Protein AF-A0A836WLJ9-F1 (afdb_monomer)

Mean predicted aligned error: 7.46 Å

Secondary structure (DSSP, 8-state):
--HHHHHHHHHHHHHHHHHS-----HHHHHHHHHHTT-HHHHHHHHHHHHHTTTTHHHHHHHHHHHHHHTT-HHHHHHHHHHHHHTT---HHHHHHHHHHHHHTT-HHHHHHHHHHHHHH-HHHHTPBPBHHHHHHHHHHHH--S--S-HHHHHHHTTSSPPPTTS---TTPBPBHHHHHHHHTTTSPP----TT--STTHHHHHHHHHTT-HHHHSSTTSBPBHHHHHHHHHHHTTT--

Radius of gyration: 27.87 Å; Cα contacts (8 Å, |Δi|>4): 277; chains: 1; bounding box: 57×63×90 Å

Structure (mmCIF, N/CA/C/O backbone):
data_AF-A0A836WLJ9-F1
#
_entry.id   AF-A0A836WLJ9-F1
#
loop_
_atom_site.group_PDB
_atom_site.id
_atom_site.type_symbol
_atom_site.label_atom_id
_atom_site.label_alt_id
_atom_site.label_comp_id
_atom_site.label_asym_id
_atom_site.label_entity_id
_atom_site.label_seq_id
_atom_site.pdbx_PDB_ins_code
_atom_site.Cartn_x
_atom_site.Cartn_y
_atom_site.Cartn_z
_atom_site.occupancy
_atom_site.B_iso_or_equiv
_atom_site.auth_seq_id
_atom_site.auth_comp_id
_atom_site.auth_asym_id
_atom_site.auth_atom_id
_atom_site.pdbx_PDB_model_num
ATOM 1 N N . MET A 1 1 ? -30.701 43.998 60.148 1.00 49.62 1 MET A N 1
ATOM 2 C CA . MET A 1 1 ? -29.431 43.383 59.694 1.00 49.62 1 MET A CA 1
ATOM 3 C C . MET A 1 1 ? -29.694 42.359 58.576 1.00 49.62 1 MET A C 1
ATOM 5 O O . MET A 1 1 ? -29.858 41.184 58.874 1.00 49.62 1 MET A O 1
ATOM 9 N N . PRO A 1 2 ? -29.790 42.773 57.296 1.00 53.75 2 PRO A N 1
ATOM 10 C CA . PRO A 1 2 ? -30.072 41.867 56.166 1.00 53.75 2 PRO A CA 1
ATOM 11 C C . PRO A 1 2 ? -28.817 41.300 55.465 1.00 53.75 2 PRO A C 1
ATOM 13 O O . PRO A 1 2 ? -28.931 40.386 54.654 1.00 53.75 2 PRO A O 1
ATOM 16 N N . GLY A 1 3 ? -27.617 41.813 55.766 1.00 51.94 3 GLY A N 1
ATOM 17 C CA . GLY A 1 3 ? -26.392 41.512 55.005 1.00 51.94 3 GLY A CA 1
ATOM 18 C C . GLY A 1 3 ? -25.810 40.103 55.188 1.00 51.94 3 GLY A C 1
ATOM 19 O O . GLY A 1 3 ? -25.100 39.619 54.313 1.00 51.94 3 GLY A O 1
ATOM 20 N N . CYS A 1 4 ? -26.137 39.406 56.281 1.00 55.84 4 CYS A N 1
ATOM 21 C CA . CYS A 1 4 ? -25.503 38.123 56.611 1.00 55.84 4 CYS A CA 1
ATOM 22 C C . CYS A 1 4 ? -26.109 36.924 55.845 1.00 55.84 4 CYS A C 1
ATOM 24 O O . CYS A 1 4 ? -25.437 35.925 55.609 1.00 55.84 4 CYS A O 1
ATOM 26 N N . ARG A 1 5 ? -27.363 37.031 55.376 1.00 53.69 5 ARG A N 1
ATOM 27 C CA . ARG A 1 5 ? -28.032 35.953 54.620 1.00 53.69 5 ARG A CA 1
ATOM 28 C C . ARG A 1 5 ? -27.599 35.880 53.150 1.00 53.69 5 ARG A C 1
ATOM 30 O O . ARG A 1 5 ? -27.585 34.794 52.580 1.00 53.69 5 ARG A O 1
ATOM 37 N N . TYR A 1 6 ? -27.189 37.004 52.558 1.00 57.19 6 TYR A N 1
ATOM 38 C CA . TYR A 1 6 ? -26.748 37.051 51.158 1.00 57.19 6 TYR A CA 1
ATOM 39 C C . TYR A 1 6 ? -25.338 36.480 50.950 1.00 57.19 6 TYR A C 1
ATOM 41 O O . TYR A 1 6 ? -25.093 35.833 49.935 1.00 57.19 6 TYR A O 1
ATOM 49 N N . GLN A 1 7 ? -24.427 36.640 51.917 1.00 58.38 7 GLN A N 1
ATOM 50 C CA . GLN A 1 7 ? -23.069 36.089 51.807 1.00 58.38 7 GLN A CA 1
ATOM 51 C C . GLN A 1 7 ? -23.039 34.556 51.906 1.00 58.38 7 GLN A C 1
ATOM 53 O O . GLN A 1 7 ? -22.310 33.912 51.155 1.00 58.38 7 GLN A O 1
ATOM 58 N N . ALA A 1 8 ? -23.882 33.955 52.754 1.00 60.34 8 ALA A N 1
ATOM 59 C CA . ALA A 1 8 ? -23.982 32.498 52.859 1.00 60.34 8 ALA A CA 1
ATOM 60 C C . ALA A 1 8 ? -24.536 31.854 51.573 1.00 60.34 8 ALA A C 1
ATOM 62 O O . ALA A 1 8 ? -24.017 30.836 51.116 1.00 60.34 8 ALA A O 1
ATOM 63 N N . ALA A 1 9 ? -25.539 32.474 50.939 1.00 61.56 9 ALA A N 1
ATOM 64 C CA . ALA A 1 9 ? -26.103 31.986 49.680 1.00 61.56 9 ALA A CA 1
ATOM 65 C C . ALA A 1 9 ? -25.094 32.046 48.517 1.00 61.56 9 ALA A C 1
ATOM 67 O O . ALA A 1 9 ? -25.042 31.124 47.705 1.00 61.56 9 ALA A O 1
ATOM 68 N N . LEU A 1 10 ? -24.252 33.086 48.462 1.00 61.59 10 LEU A N 1
ATOM 69 C CA . LEU A 1 10 ? -23.241 33.258 47.411 1.00 61.59 10 LEU A CA 1
ATOM 70 C C . LEU A 1 10 ? -22.090 32.241 47.522 1.00 61.59 10 LEU A C 1
ATOM 72 O O . LEU A 1 10 ? -21.585 31.772 46.504 1.00 61.59 10 LEU A O 1
ATOM 76 N N . ILE A 1 11 ? -21.710 31.863 48.748 1.00 66.94 11 ILE A N 1
ATOM 77 C CA . ILE A 1 11 ? -20.695 30.829 49.015 1.00 66.94 11 ILE A CA 1
ATOM 78 C C . ILE A 1 11 ? -21.236 29.429 48.684 1.00 66.94 11 ILE A C 1
ATOM 80 O O . ILE A 1 11 ? -20.521 28.603 48.124 1.00 66.94 11 ILE A O 1
ATOM 84 N N . ILE A 1 12 ? -22.514 29.157 48.964 1.00 64.25 12 ILE A N 1
ATOM 85 C CA . ILE A 1 12 ? -23.143 27.881 48.590 1.00 64.25 12 ILE A CA 1
ATOM 86 C C . ILE A 1 12 ? -23.255 27.771 47.060 1.00 64.25 12 ILE A C 1
ATOM 88 O O . ILE A 1 12 ? -22.890 26.741 46.498 1.00 64.25 12 ILE A O 1
ATOM 92 N N . LEU A 1 13 ? -23.665 28.836 46.361 1.00 58.34 13 LEU A N 1
ATOM 93 C CA . LEU A 1 13 ? -23.735 28.839 44.893 1.00 58.34 13 LEU A CA 1
ATOM 94 C C . LEU A 1 13 ? -22.356 28.695 44.226 1.00 58.34 13 LEU A C 1
ATOM 96 O O . LEU A 1 13 ? -22.246 28.000 43.216 1.00 58.34 13 LEU A O 1
ATOM 100 N N . SER A 1 14 ? -21.297 29.287 44.792 1.00 59.03 14 SER A N 1
ATOM 101 C CA . SER A 1 14 ? -19.932 29.138 44.264 1.00 59.03 14 SER A CA 1
ATOM 102 C C . SER A 1 14 ? -19.342 27.746 44.527 1.00 59.03 14 SER A C 1
ATOM 104 O O . SER A 1 14 ? -18.662 27.196 43.658 1.00 59.03 14 SER A O 1
ATOM 106 N N . LEU A 1 15 ? -19.670 27.113 45.659 1.00 55.47 15 LEU A N 1
ATOM 107 C CA . LEU A 1 15 ? -19.291 25.725 45.942 1.00 55.47 15 LEU A CA 1
ATOM 108 C C . LEU A 1 15 ? -20.037 24.723 45.044 1.00 55.47 15 LEU A C 1
ATOM 110 O O . LEU A 1 15 ? -19.417 23.775 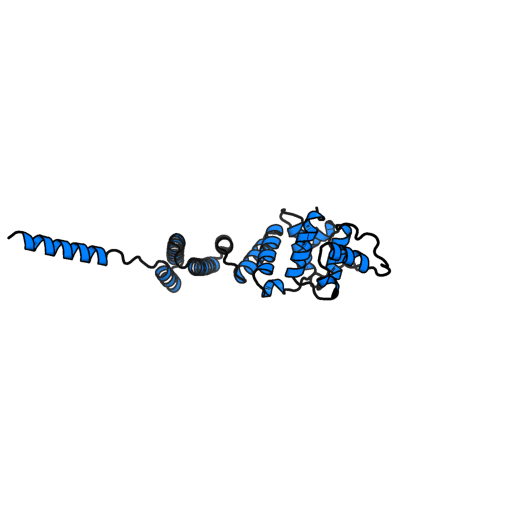44.557 1.00 55.47 15 LEU A O 1
ATOM 114 N N . PHE A 1 16 ? -21.320 24.953 44.736 1.00 54.84 16 PHE A N 1
ATOM 115 C CA . PHE A 1 16 ? -22.062 24.138 43.763 1.00 54.84 16 PHE A CA 1
ATOM 116 C C . PHE A 1 16 ? -21.560 24.337 42.324 1.00 54.84 16 PHE A C 1
ATOM 118 O O . PHE A 1 16 ? -21.454 23.356 41.588 1.00 54.84 16 PHE A O 1
ATOM 125 N N . ALA A 1 17 ? -21.158 25.552 41.934 1.00 53.47 17 ALA A N 1
ATOM 126 C CA . ALA A 1 17 ? -20.550 25.809 40.624 1.00 53.47 17 ALA A CA 1
ATOM 127 C C . ALA A 1 17 ? -19.202 25.079 40.439 1.00 53.47 17 ALA A C 1
ATOM 129 O O . ALA A 1 17 ? -18.914 24.587 39.347 1.00 53.47 17 ALA A O 1
ATOM 130 N N . CYS A 1 18 ? -18.409 24.924 41.506 1.00 52.19 18 CYS A N 1
ATOM 131 C CA . CYS A 1 18 ? -17.152 24.167 41.472 1.00 52.19 18 CYS A CA 1
ATOM 132 C C . CYS A 1 18 ? -17.344 22.638 41.530 1.00 52.19 18 CYS A C 1
ATOM 134 O O . CYS A 1 18 ? -16.525 21.900 40.980 1.00 52.19 18 CYS A O 1
ATOM 136 N N . PHE A 1 19 ? -18.421 22.134 42.145 1.00 51.03 19 PHE A N 1
ATOM 137 C CA . PHE A 1 19 ? -18.682 20.690 42.252 1.00 51.03 19 PHE A CA 1
ATOM 138 C C . PHE A 1 19 ? -19.374 20.070 41.026 1.00 51.03 19 PHE A C 1
ATOM 140 O O . PHE A 1 19 ? -19.402 18.843 40.906 1.00 51.03 19 PHE A O 1
ATOM 147 N N . HIS A 1 20 ? -19.926 20.867 40.104 1.00 48.75 20 HIS A N 1
ATOM 148 C CA . HIS A 1 20 ? -20.848 20.353 39.080 1.00 48.75 20 HIS A CA 1
ATOM 149 C C . HIS A 1 20 ? -20.320 20.098 37.675 1.00 48.75 20 HIS A C 1
ATOM 151 O O . HIS A 1 20 ? -21.097 19.670 36.825 1.00 48.75 20 HIS A O 1
ATOM 157 N N . ILE A 1 21 ? -19.021 20.222 37.398 1.00 56.00 21 ILE A N 1
ATOM 158 C CA . ILE A 1 21 ? -18.521 19.791 36.083 1.00 56.00 21 ILE A CA 1
ATOM 159 C C . ILE A 1 21 ? -17.177 19.075 36.190 1.00 56.00 21 ILE A C 1
ATOM 161 O O . ILE A 1 21 ? -16.204 19.409 35.516 1.00 56.00 21 ILE A O 1
ATOM 165 N N . ARG A 1 22 ? -17.124 17.998 36.981 1.00 57.59 22 ARG A N 1
ATOM 166 C CA . ARG A 1 22 ? -16.107 16.963 36.750 1.00 57.59 22 ARG A CA 1
ATOM 167 C C . ARG A 1 22 ? -16.484 16.250 35.447 1.00 57.59 22 ARG A C 1
ATOM 169 O O . ARG A 1 22 ? -17.198 15.249 35.464 1.00 57.59 22 ARG A O 1
ATOM 176 N N . LYS A 1 23 ? -16.092 16.823 34.299 1.00 69.88 23 LYS A N 1
ATOM 177 C CA . LYS A 1 23 ? -16.313 16.209 32.980 1.00 69.88 23 LYS A CA 1
ATOM 178 C C . LYS A 1 23 ? -15.805 14.770 33.050 1.00 69.88 23 LYS A C 1
ATOM 180 O O . LYS A 1 23 ? -14.630 14.543 33.334 1.00 69.88 23 LYS A O 1
ATOM 185 N N . LYS A 1 24 ? -16.700 13.802 32.831 1.00 80.88 24 LYS A N 1
ATOM 186 C CA . LYS A 1 24 ? -16.310 12.395 32.730 1.00 80.88 24 LYS A CA 1
ATOM 187 C C . LYS A 1 24 ? -15.299 12.261 31.592 1.00 80.88 24 LYS A C 1
ATOM 189 O O . LYS A 1 24 ? -15.570 12.684 30.468 1.00 80.88 24 LYS A O 1
ATOM 194 N N . ASP A 1 25 ? -14.143 11.695 31.915 1.00 92.06 25 ASP A N 1
ATOM 195 C CA . ASP A 1 25 ? -13.106 11.338 30.954 1.00 92.06 25 ASP A CA 1
ATOM 196 C C . ASP A 1 25 ? -13.559 10.068 30.216 1.00 92.06 25 ASP A C 1
ATOM 198 O O . ASP A 1 25 ? -13.376 8.951 30.711 1.00 92.06 25 ASP A O 1
ATOM 202 N N . ASN A 1 26 ? -14.220 10.242 29.064 1.00 95.19 26 ASN A N 1
ATOM 203 C CA . ASN A 1 26 ? -14.775 9.113 28.306 1.00 95.19 26 ASN A CA 1
ATOM 204 C C . ASN A 1 26 ? -13.669 8.180 27.798 1.00 95.19 26 ASN A C 1
ATOM 206 O O . ASN A 1 26 ? -13.897 6.987 27.644 1.00 95.19 26 ASN A O 1
ATOM 210 N N . TYR A 1 27 ? -12.445 8.677 27.583 1.00 96.12 27 TYR A N 1
ATOM 211 C CA . TYR A 1 27 ? -11.338 7.802 27.204 1.00 96.12 27 TYR A CA 1
ATOM 212 C C . TYR A 1 27 ? -11.026 6.804 28.326 1.00 96.12 27 TYR A C 1
ATOM 214 O O . TYR A 1 27 ? -10.948 5.598 28.075 1.00 96.12 27 TYR A O 1
ATOM 222 N N . LYS A 1 28 ? -10.921 7.273 29.577 1.00 96.06 28 LYS A N 1
ATOM 223 C CA . LYS A 1 28 ? -10.727 6.385 30.738 1.00 96.06 28 LYS A CA 1
ATOM 224 C C . LYS A 1 28 ? -11.898 5.427 30.942 1.00 96.06 28 LYS A C 1
ATOM 226 O O . LYS A 1 28 ? -11.663 4.251 31.201 1.00 96.06 28 LYS A O 1
ATOM 231 N N . GLN A 1 29 ? -13.138 5.896 30.797 1.00 96.75 29 GLN A N 1
ATOM 232 C CA . GLN A 1 29 ? -14.316 5.022 30.899 1.00 96.75 29 GLN A CA 1
ATOM 233 C C . GLN A 1 29 ? -14.329 3.954 29.799 1.00 96.75 29 GLN A C 1
ATOM 235 O O . GLN A 1 29 ? -14.570 2.781 30.079 1.00 96.75 29 GLN A O 1
ATOM 240 N N . GLY A 1 30 ? -13.969 4.322 28.567 1.00 97.38 30 GLY A N 1
ATOM 241 C CA . GLY A 1 30 ? -13.822 3.384 27.458 1.00 97.38 30 GLY A CA 1
ATOM 242 C C . GLY A 1 30 ? -12.777 2.303 27.736 1.00 97.38 30 GLY A C 1
ATOM 243 O O . GLY A 1 30 ? -13.029 1.129 27.468 1.00 97.38 30 GLY A O 1
ATOM 244 N N . LEU A 1 31 ? -11.635 2.662 28.336 1.00 97.94 31 LEU A N 1
ATOM 245 C CA . LEU A 1 31 ? -10.622 1.689 28.762 1.00 97.94 31 LEU A CA 1
ATOM 246 C C . LEU A 1 31 ? -11.143 0.737 29.845 1.00 97.94 31 LEU A C 1
ATOM 248 O O . LEU A 1 31 ? -10.912 -0.466 29.739 1.00 97.94 31 LEU A O 1
ATOM 252 N N . LEU A 1 32 ? -11.866 1.247 30.847 1.00 97.94 32 LEU A N 1
ATOM 253 C CA . LEU A 1 32 ? -12.466 0.418 31.899 1.00 97.94 32 LEU A CA 1
ATOM 254 C C . LEU A 1 32 ? -13.474 -0.579 31.313 1.00 97.94 32 LEU A C 1
ATOM 256 O O . LEU A 1 32 ? -13.396 -1.774 31.593 1.00 97.94 32 LEU A O 1
ATOM 260 N N . HIS A 1 33 ? -14.374 -0.122 30.439 1.00 98.31 33 HIS A N 1
ATOM 261 C CA . HIS A 1 33 ? -15.320 -1.011 29.762 1.00 98.31 33 HIS A CA 1
ATOM 262 C C . HIS A 1 33 ? -14.619 -2.034 28.866 1.00 98.31 33 HIS A C 1
ATOM 264 O O . HIS A 1 33 ? -15.053 -3.184 28.803 1.00 98.31 33 HIS A O 1
ATOM 270 N N . LEU A 1 34 ? -13.527 -1.650 28.198 1.00 97.75 34 LEU A N 1
ATOM 271 C CA . LEU A 1 34 ? -12.738 -2.566 27.377 1.00 97.75 34 LEU A CA 1
ATOM 272 C C . LEU A 1 34 ? -12.092 -3.668 28.229 1.00 97.75 34 LEU A C 1
ATOM 274 O O . LEU A 1 34 ? -12.172 -4.835 27.857 1.00 97.75 34 LEU A O 1
ATOM 278 N N . GLN A 1 35 ? -11.510 -3.318 29.380 1.00 97.50 35 GLN A N 1
ATOM 279 C CA . GLN A 1 35 ? -10.928 -4.278 30.330 1.00 97.50 35 GLN A CA 1
ATOM 280 C C . GLN A 1 35 ? -11.974 -5.244 30.900 1.00 97.50 35 GLN A C 1
ATOM 282 O O . GLN A 1 35 ? -11.677 -6.411 31.124 1.00 97.50 35 GLN A O 1
ATOM 287 N N . GLN A 1 36 ? -13.210 -4.778 31.080 1.00 97.94 36 GLN A N 1
ATOM 288 C CA . GLN A 1 36 ? -14.343 -5.590 31.536 1.00 97.94 36 GLN A CA 1
ATOM 289 C C . GLN A 1 36 ? -14.991 -6.430 30.418 1.00 97.94 36 GLN A C 1
ATOM 291 O O . GLN A 1 36 ? -16.016 -7.066 30.651 1.00 97.94 36 GLN A O 1
ATOM 296 N N . GLY A 1 37 ? -14.469 -6.392 29.186 1.00 97.25 37 GLY A N 1
ATOM 297 C CA . GLY A 1 37 ? -15.057 -7.089 28.035 1.00 97.25 37 GLY A CA 1
ATOM 298 C C . GLY A 1 37 ? -16.375 -6.484 27.531 1.00 97.25 37 GLY A C 1
ATOM 299 O O . GLY A 1 37 ? -17.019 -7.038 26.642 1.00 97.25 37 GLY A O 1
ATOM 300 N N . GLN A 1 38 ? -16.783 -5.319 28.040 1.00 98.19 38 GLN A N 1
ATOM 301 C CA . GLN A 1 38 ? -18.018 -4.626 27.662 1.00 98.19 38 GLN A CA 1
ATOM 302 C C . GLN A 1 38 ? -17.819 -3.831 26.363 1.00 98.19 38 GLN A C 1
ATOM 304 O O . GLN A 1 38 ? -17.887 -2.600 26.336 1.00 98.19 38 GLN A O 1
ATOM 309 N N . LEU A 1 39 ? -17.572 -4.543 25.260 1.00 98.19 39 LEU A N 1
ATOM 310 C CA . LEU A 1 39 ? -17.104 -3.955 24.001 1.00 98.19 39 LEU A CA 1
ATOM 311 C C . LEU A 1 39 ? -18.030 -2.863 23.443 1.00 98.19 39 LEU A C 1
ATOM 313 O O . LEU A 1 39 ? -17.540 -1.896 22.870 1.00 98.19 39 LEU A O 1
ATOM 317 N N . ALA A 1 40 ? -19.354 -3.019 23.552 1.00 97.94 40 ALA A N 1
ATOM 318 C CA . ALA A 1 40 ? -20.319 -2.047 23.022 1.00 97.94 40 ALA A CA 1
ATOM 319 C C . ALA A 1 40 ? -20.291 -0.720 23.797 1.00 97.94 40 ALA A C 1
ATOM 321 O O . ALA A 1 40 ? -20.309 0.353 23.197 1.00 97.94 40 ALA A O 1
ATOM 322 N N . LYS A 1 41 ? -20.173 -0.793 25.128 1.00 98.06 41 LYS A N 1
ATOM 323 C CA . LYS A 1 41 ? -20.028 0.396 25.977 1.00 98.06 41 LYS A CA 1
ATOM 324 C C . LYS A 1 41 ? -18.687 1.080 25.725 1.00 98.06 41 LYS A C 1
ATOM 326 O O . LYS A 1 41 ? -18.653 2.289 25.537 1.00 98.06 41 LYS A O 1
ATOM 331 N N . ALA A 1 42 ? -17.608 0.300 25.627 1.00 98.38 42 ALA A N 1
ATOM 332 C CA . ALA A 1 42 ? -16.281 0.820 25.309 1.00 98.38 42 ALA A CA 1
ATOM 333 C C . ALA A 1 42 ? -16.252 1.568 23.964 1.00 98.38 42 ALA A C 1
ATOM 335 O O . ALA A 1 42 ? -15.717 2.670 23.887 1.00 98.38 42 ALA A O 1
ATOM 336 N N . GLU A 1 43 ? -16.863 1.001 22.916 1.00 98.44 43 GLU A N 1
ATOM 337 C CA . GLU A 1 43 ? -17.000 1.655 21.607 1.00 98.44 43 GLU A CA 1
ATOM 338 C C . GLU A 1 43 ? -17.698 3.011 21.725 1.00 98.44 43 GLU A C 1
ATOM 340 O O . GLU A 1 43 ? -17.174 4.003 21.219 1.00 98.44 43 GLU A O 1
ATOM 345 N N . ASN A 1 44 ? -18.837 3.069 22.422 1.00 98.25 44 ASN A N 1
ATOM 346 C CA . ASN A 1 44 ? -19.583 4.311 22.603 1.00 98.25 44 ASN A CA 1
ATOM 347 C C . ASN A 1 44 ? -18.748 5.382 23.323 1.00 98.25 44 ASN A C 1
ATOM 349 O O . ASN A 1 44 ? -18.643 6.508 22.843 1.00 98.25 44 ASN A O 1
ATOM 353 N N . GLU A 1 45 ? -18.083 5.022 24.423 1.00 98.25 45 GLU A N 1
ATOM 354 C CA . GLU A 1 45 ? -17.223 5.947 25.171 1.00 98.25 45 GLU A CA 1
ATOM 355 C C . GLU A 1 45 ? -16.052 6.476 24.323 1.00 98.25 45 GLU A C 1
ATOM 357 O O . GLU A 1 45 ? -15.767 7.676 24.331 1.00 98.25 45 GLU A O 1
ATOM 362 N N . PHE A 1 46 ? -15.406 5.621 23.520 1.00 98.31 46 PHE A N 1
ATOM 363 C CA . PHE A 1 46 ? -14.344 6.065 22.612 1.00 98.31 46 PHE A CA 1
ATOM 364 C C . PHE A 1 46 ? -14.861 6.972 21.492 1.00 98.31 46 PHE A C 1
ATOM 366 O O . PHE A 1 46 ? -14.173 7.923 21.123 1.00 98.31 46 PHE A O 1
ATOM 373 N N . LEU A 1 47 ? -16.057 6.723 20.953 1.00 97.56 47 LEU A N 1
ATOM 374 C CA . LEU A 1 47 ? -16.668 7.601 19.951 1.00 97.56 47 LEU A CA 1
ATOM 375 C C . LEU A 1 47 ? -17.001 8.980 20.538 1.00 97.56 47 LEU A C 1
ATOM 377 O O . LEU A 1 47 ? -16.723 9.991 19.893 1.00 97.56 47 LEU A O 1
ATOM 381 N N . ILE A 1 48 ? -17.515 9.037 21.771 1.00 96.88 48 ILE A N 1
ATOM 382 C CA . ILE A 1 48 ? -17.763 10.302 22.481 1.00 96.88 48 ILE A CA 1
ATOM 383 C C . ILE A 1 48 ? -16.440 11.036 22.747 1.00 96.88 48 ILE A C 1
ATOM 385 O O . ILE A 1 48 ? -16.369 12.247 22.543 1.00 96.88 48 ILE A O 1
ATOM 389 N N . ALA A 1 49 ? -15.386 10.328 23.169 1.00 96.50 49 ALA A N 1
ATOM 390 C CA . ALA A 1 49 ? -14.056 10.915 23.355 1.00 96.50 49 ALA A CA 1
ATOM 391 C C . ALA A 1 49 ? -13.521 11.536 22.052 1.00 96.50 49 ALA A C 1
ATOM 393 O O . ALA A 1 49 ? -13.102 12.691 22.046 1.00 96.50 49 ALA A O 1
ATOM 394 N N . ILE A 1 50 ? -13.624 10.814 20.928 1.00 96.00 50 ILE A N 1
ATOM 395 C CA . ILE A 1 50 ? -13.222 11.320 19.605 1.00 96.00 50 ILE A CA 1
ATOM 396 C C . ILE A 1 50 ? -14.022 12.568 19.225 1.00 96.00 50 ILE A C 1
ATOM 398 O O . ILE A 1 50 ? -13.432 13.543 18.770 1.00 96.00 50 ILE A O 1
ATOM 402 N N . ALA A 1 51 ? -15.342 12.567 19.434 1.00 95.38 51 ALA A N 1
ATOM 403 C CA . ALA A 1 51 ? -16.199 13.712 19.119 1.00 95.38 51 ALA A CA 1
ATOM 404 C C . ALA A 1 51 ? -15.836 14.975 19.920 1.00 95.38 51 ALA A C 1
ATOM 406 O O . ALA A 1 51 ? -16.103 16.087 19.472 1.00 95.38 51 ALA A O 1
ATOM 407 N N . ARG A 1 52 ? -15.206 14.812 21.089 1.00 94.38 52 ARG A N 1
ATOM 408 C CA . ARG A 1 52 ? -14.700 15.910 21.925 1.00 94.38 52 ARG A CA 1
ATOM 409 C C . ARG A 1 52 ? -13.260 16.319 21.601 1.00 94.38 52 ARG A C 1
ATOM 411 O O . ARG A 1 52 ? -12.778 17.286 22.176 1.00 94.38 52 ARG A O 1
ATOM 418 N N . GLY A 1 53 ? -12.586 15.611 20.693 1.00 91.12 53 GLY A N 1
ATOM 419 C CA . GLY A 1 53 ? -11.169 15.818 20.382 1.00 91.12 53 GLY A CA 1
ATOM 420 C C . GLY A 1 53 ? -10.208 15.182 21.394 1.00 91.12 53 GLY A C 1
ATOM 421 O O . GLY A 1 53 ? -8.998 15.382 21.300 1.00 91.12 53 GLY A O 1
ATOM 422 N N . ASP A 1 54 ? -10.711 14.382 22.335 1.00 89.31 54 ASP A N 1
ATOM 423 C CA . ASP A 1 54 ? -9.911 13.805 23.412 1.00 89.31 54 ASP A CA 1
ATOM 424 C C . ASP A 1 54 ? -9.202 12.527 22.945 1.00 89.31 54 ASP A C 1
ATOM 426 O O . ASP A 1 54 ? -9.837 11.527 22.597 1.00 89.31 54 ASP A O 1
ATOM 430 N N . SER A 1 55 ? -7.864 12.529 22.991 1.00 91.06 55 SER A N 1
ATOM 431 C CA . SER A 1 55 ? -7.029 11.342 22.731 1.00 91.06 55 SER A CA 1
ATOM 432 C C . SER A 1 55 ? -7.388 10.594 21.432 1.00 91.06 55 SER A C 1
ATOM 434 O O . SER A 1 55 ? -7.354 9.362 21.404 1.00 91.06 55 SER A O 1
ATOM 436 N N . VAL A 1 56 ? -7.726 11.324 20.357 1.00 92.94 56 VAL A N 1
ATOM 437 C CA . VAL A 1 56 ? -8.310 10.784 19.108 1.00 92.94 56 VAL A CA 1
ATOM 438 C C . V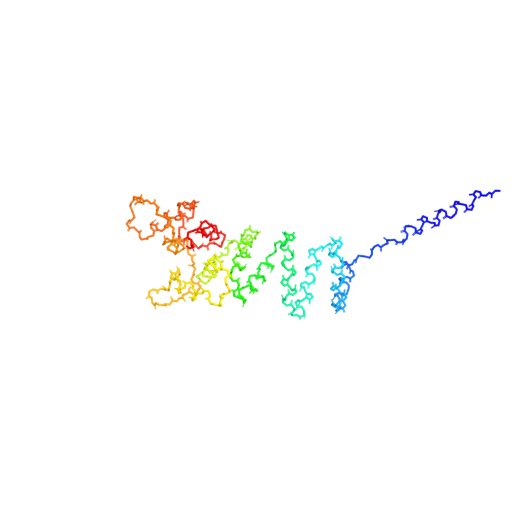AL A 1 56 ? -7.563 9.557 18.585 1.00 92.94 56 VAL A C 1
ATOM 440 O O . VAL A 1 56 ? -8.182 8.518 18.353 1.00 92.94 56 VAL A O 1
ATOM 443 N N . GLU A 1 57 ? -6.237 9.634 18.460 1.00 94.81 57 GLU A N 1
ATOM 444 C CA . GLU A 1 57 ? -5.410 8.520 17.980 1.00 94.81 57 GLU A CA 1
ATOM 445 C C . GLU A 1 57 ? -5.565 7.264 18.850 1.00 94.81 57 GLU A C 1
ATOM 447 O O . GLU A 1 57 ? -5.826 6.170 18.344 1.00 94.81 57 GLU A O 1
ATOM 452 N N . ARG A 1 58 ? -5.471 7.422 20.176 1.00 96.50 58 ARG A N 1
ATOM 453 C CA . ARG A 1 58 ? -5.580 6.311 21.134 1.00 96.50 58 ARG A CA 1
ATOM 454 C C . ARG A 1 58 ? -6.986 5.717 21.133 1.00 96.50 58 ARG A C 1
ATOM 456 O O . ARG A 1 58 ? -7.132 4.495 21.148 1.00 96.50 58 ARG A O 1
ATOM 463 N N . CYS A 1 59 ? -8.016 6.560 21.073 1.00 97.50 59 CYS A N 1
ATOM 464 C CA . CYS A 1 59 ? -9.409 6.133 20.956 1.00 97.50 59 CYS A CA 1
ATOM 465 C C . CYS A 1 59 ? -9.624 5.302 19.686 1.00 97.50 59 CYS A C 1
ATOM 467 O O . CYS A 1 59 ? -10.146 4.190 19.765 1.00 97.50 59 CYS A O 1
ATOM 469 N N . ARG A 1 60 ? -9.154 5.778 18.524 1.00 97.56 60 ARG A N 1
ATOM 470 C CA . ARG A 1 60 ? -9.235 5.031 17.257 1.00 97.56 60 ARG A CA 1
ATOM 471 C C . ARG A 1 60 ? -8.459 3.717 17.316 1.00 97.56 60 ARG A C 1
ATOM 473 O O . ARG A 1 60 ? -8.974 2.698 16.860 1.00 97.56 60 ARG A O 1
ATOM 480 N N . GLY A 1 61 ? -7.275 3.707 17.928 1.00 97.38 61 GLY A N 1
ATOM 481 C CA . GLY A 1 61 ? -6.498 2.488 18.161 1.00 97.38 61 GLY A CA 1
ATOM 482 C C . GLY A 1 61 ? -7.267 1.442 18.975 1.00 97.38 61 GLY A C 1
ATOM 483 O O . GLY A 1 61 ? -7.268 0.261 18.627 1.00 97.38 61 GLY A O 1
ATOM 484 N N . ASN A 1 62 ? -7.989 1.858 20.019 1.00 98.25 62 ASN A N 1
ATOM 485 C CA . ASN A 1 62 ? -8.838 0.948 20.793 1.00 98.25 62 ASN A CA 1
ATOM 486 C C . ASN A 1 62 ? -10.102 0.519 20.035 1.00 98.25 62 ASN A C 1
ATOM 488 O O . ASN A 1 62 ? -10.477 -0.649 20.112 1.00 98.25 62 ASN A O 1
ATOM 492 N N . LEU A 1 63 ? -10.717 1.401 19.242 1.00 98.38 63 LEU A N 1
ATOM 493 C CA . LEU A 1 63 ? -11.818 1.023 18.349 1.00 98.38 63 LEU A CA 1
ATOM 494 C C . LEU A 1 63 ? -11.383 -0.041 17.336 1.00 98.38 63 LEU A C 1
ATOM 496 O O . LEU A 1 63 ? -12.095 -1.020 17.139 1.00 98.38 63 LEU A O 1
ATOM 500 N N . ILE A 1 64 ? -10.194 0.092 16.742 1.00 98.38 64 ILE A N 1
ATOM 501 C CA . ILE A 1 64 ? -9.622 -0.924 15.846 1.00 98.38 64 ILE A CA 1
ATOM 502 C C . ILE A 1 64 ? -9.496 -2.272 16.562 1.00 98.38 64 ILE A C 1
ATOM 504 O O . ILE A 1 64 ? -9.895 -3.290 15.998 1.00 98.38 64 ILE A O 1
ATOM 508 N N . LYS A 1 65 ? -9.001 -2.298 17.808 1.00 98.00 65 LYS A N 1
ATOM 509 C CA . LYS A 1 65 ? -8.939 -3.532 18.614 1.00 98.00 65 LYS A CA 1
ATOM 510 C C . LYS A 1 65 ? -10.328 -4.137 18.820 1.00 98.00 65 LYS A C 1
ATOM 512 O O . LYS A 1 65 ? -10.507 -5.325 18.568 1.00 98.00 65 LYS A O 1
ATOM 517 N N . ILE A 1 66 ? -11.314 -3.326 19.208 1.00 98.38 66 ILE A N 1
ATOM 518 C CA . ILE A 1 66 ? -12.706 -3.769 19.385 1.00 98.38 66 ILE A CA 1
ATOM 519 C C . ILE A 1 66 ? -13.260 -4.368 18.086 1.00 98.38 66 ILE A C 1
ATOM 521 O O . ILE A 1 66 ? -13.857 -5.441 18.109 1.00 98.38 66 ILE A O 1
ATOM 525 N N . TYR A 1 67 ? -13.052 -3.713 16.945 1.00 98.44 67 TYR A N 1
ATOM 526 C CA . TYR A 1 67 ? -13.575 -4.193 15.666 1.00 98.44 67 TYR A CA 1
ATOM 527 C C . TYR A 1 67 ? -12.849 -5.436 15.150 1.00 98.44 67 TYR A C 1
ATOM 529 O O . TYR A 1 67 ? -13.496 -6.293 14.552 1.00 98.44 67 TYR A O 1
ATOM 537 N N . ARG A 1 68 ? -11.550 -5.591 15.443 1.00 97.44 68 ARG A N 1
ATOM 538 C CA . ARG A 1 68 ? -10.809 -6.843 15.203 1.00 97.44 68 ARG A CA 1
ATOM 539 C C . ARG A 1 68 ? -11.418 -8.004 15.986 1.00 97.44 68 ARG A C 1
ATOM 541 O O . ARG A 1 68 ? -11.676 -9.040 15.387 1.00 97.44 68 ARG A O 1
ATOM 548 N N . LEU A 1 69 ? -11.730 -7.809 17.271 1.00 97.19 69 LEU A N 1
ATOM 549 C CA . LEU A 1 69 ? -12.382 -8.835 18.102 1.00 97.19 69 LEU A CA 1
ATOM 550 C C . LEU A 1 69 ? -13.758 -9.260 17.565 1.00 97.19 69 LEU A C 1
ATOM 552 O O . LEU A 1 69 ? -14.183 -10.383 17.801 1.00 97.19 69 LEU A O 1
ATOM 556 N N . ARG A 1 70 ? -14.448 -8.378 16.835 1.00 97.50 70 ARG A N 1
ATOM 557 C CA . ARG A 1 70 ? -15.759 -8.660 16.229 1.00 97.50 70 ARG A CA 1
ATOM 558 C C . ARG A 1 70 ? -15.695 -9.102 14.763 1.00 97.50 70 ARG A C 1
ATOM 560 O O . ARG A 1 70 ? -16.739 -9.365 14.180 1.00 97.50 70 ARG A O 1
ATOM 567 N N . GLY A 1 71 ? -14.514 -9.124 14.144 1.00 96.25 71 GLY A N 1
ATOM 568 C CA . GLY A 1 71 ? -14.362 -9.431 12.716 1.00 96.25 71 GLY A CA 1
ATOM 569 C C . GLY A 1 71 ? -14.934 -8.373 11.756 1.00 96.25 71 GLY A C 1
ATOM 570 O O . GLY A 1 71 ? -15.120 -8.656 10.573 1.00 96.25 71 GLY A O 1
ATOM 571 N N . ASP A 1 72 ? -15.201 -7.146 12.217 1.00 97.38 72 ASP A N 1
ATOM 572 C CA . ASP A 1 72 ? -15.809 -6.092 11.390 1.00 97.38 72 ASP A CA 1
ATOM 573 C C . ASP A 1 72 ? -14.750 -5.355 10.552 1.00 97.38 72 ASP A C 1
ATOM 575 O O . ASP A 1 72 ? -14.298 -4.248 10.868 1.00 97.38 72 ASP A O 1
ATOM 579 N N . SER A 1 73 ? -14.338 -5.989 9.452 1.00 95.88 73 SER A N 1
ATOM 580 C CA . SER A 1 73 ? -13.316 -5.460 8.534 1.00 95.88 73 SER A CA 1
ATOM 581 C C . SER A 1 73 ? -13.660 -4.084 7.953 1.00 95.88 73 SER A C 1
ATOM 583 O O . SER A 1 73 ? -12.755 -3.281 7.688 1.00 95.88 73 SER A O 1
ATOM 585 N N . THR A 1 74 ? -14.952 -3.776 7.799 1.00 96.62 74 THR A N 1
ATOM 586 C CA . THR A 1 74 ? -15.436 -2.490 7.284 1.00 96.62 74 THR A CA 1
ATOM 587 C C . THR A 1 74 ? -15.204 -1.382 8.299 1.00 96.62 74 THR A C 1
ATOM 589 O O . THR A 1 74 ? -14.638 -0.341 7.946 1.00 96.62 74 THR A O 1
ATOM 592 N N . LYS A 1 75 ? -15.574 -1.596 9.567 1.00 97.88 75 LYS A N 1
ATOM 593 C CA . LYS A 1 75 ? -15.303 -0.617 10.626 1.00 97.88 75 LYS A CA 1
ATOM 594 C C . LYS A 1 75 ? -13.806 -0.452 10.881 1.00 97.88 75 LYS A C 1
ATOM 596 O O . LYS A 1 75 ? -13.368 0.688 11.030 1.00 97.88 75 LYS A O 1
ATOM 601 N N . ILE A 1 76 ? -13.008 -1.525 10.835 1.00 98.31 76 ILE A N 1
ATOM 602 C CA . ILE A 1 76 ? -11.537 -1.429 10.942 1.00 98.31 76 ILE A CA 1
ATOM 603 C C . ILE A 1 76 ? -10.976 -0.528 9.835 1.00 98.31 76 ILE A C 1
ATOM 605 O O . ILE A 1 76 ? -10.275 0.445 10.119 1.00 98.31 76 ILE A O 1
ATOM 609 N N . ARG A 1 77 ? -11.333 -0.801 8.572 1.00 98.00 77 ARG A N 1
ATOM 610 C CA . ARG A 1 77 ? -10.919 0.014 7.419 1.00 98.00 77 ARG A CA 1
ATOM 611 C C . ARG A 1 77 ? -11.292 1.481 7.616 1.00 98.00 77 ARG A C 1
ATOM 613 O O . ARG A 1 77 ? -10.467 2.358 7.376 1.00 98.00 77 ARG A O 1
ATOM 620 N N . ASN A 1 78 ? -12.522 1.753 8.051 1.00 98.12 78 ASN A N 1
ATOM 621 C CA . ASN A 1 78 ? -12.998 3.118 8.256 1.00 98.12 78 ASN A CA 1
ATOM 622 C C . ASN A 1 78 ? -12.193 3.854 9.340 1.00 98.12 78 ASN A C 1
ATOM 624 O O . ASN A 1 78 ? -11.906 5.035 9.163 1.00 98.12 78 ASN A O 1
ATOM 628 N N . GLN A 1 79 ? -11.775 3.175 10.416 1.00 98.38 79 GLN A N 1
ATOM 629 C CA . GLN A 1 79 ? -10.919 3.793 11.436 1.00 98.38 79 GLN A CA 1
ATOM 630 C C . GLN A 1 79 ? -9.513 4.104 10.916 1.00 98.38 79 GLN A C 1
ATOM 632 O O . GLN A 1 79 ? -9.013 5.196 11.178 1.00 98.38 79 GLN A O 1
ATOM 637 N N . TYR A 1 80 ? -8.894 3.215 10.133 1.00 98.44 80 TYR A N 1
ATOM 638 C CA . TYR A 1 80 ? -7.597 3.525 9.518 1.00 98.44 80 TYR A CA 1
ATOM 639 C C . TYR A 1 80 ? -7.681 4.663 8.505 1.00 98.44 80 TYR A C 1
ATOM 641 O O . TYR A 1 80 ? -6.823 5.539 8.503 1.00 98.44 80 TYR A O 1
ATOM 649 N N . LEU A 1 81 ? -8.723 4.702 7.670 1.00 98.19 81 LEU A N 1
ATOM 650 C CA . LEU A 1 81 ? -8.930 5.821 6.747 1.00 98.19 81 LEU A CA 1
ATOM 651 C C . LEU A 1 81 ? -9.131 7.145 7.491 1.00 98.19 81 LEU A C 1
ATOM 653 O O . LEU A 1 81 ? -8.668 8.180 7.019 1.00 98.19 81 LEU A O 1
ATOM 657 N N . ALA A 1 82 ? -9.797 7.114 8.647 1.00 97.31 82 ALA A N 1
ATOM 658 C CA . ALA A 1 82 ? -9.944 8.290 9.489 1.00 97.31 82 ALA A CA 1
ATOM 659 C C . ALA A 1 82 ? -8.600 8.733 10.093 1.00 97.31 82 ALA A C 1
ATOM 661 O O . ALA A 1 82 ? -8.285 9.912 10.009 1.00 97.31 82 ALA A O 1
ATOM 662 N N . LEU A 1 83 ? -7.763 7.806 10.583 1.00 96.75 83 LEU A N 1
ATOM 663 C CA . LEU A 1 83 ? -6.393 8.123 11.024 1.00 96.75 83 LEU A CA 1
ATOM 664 C C . LEU A 1 83 ? -5.571 8.789 9.911 1.00 96.75 83 LEU A C 1
ATOM 666 O O . LEU A 1 83 ? -4.966 9.831 10.142 1.00 96.75 83 LEU A O 1
ATOM 670 N N . LEU A 1 84 ? -5.605 8.240 8.691 1.00 97.12 84 LEU A N 1
ATOM 671 C CA . LEU A 1 84 ? -4.894 8.830 7.552 1.00 97.12 84 LEU A CA 1
ATOM 672 C C . LEU A 1 84 ? -5.412 10.233 7.203 1.00 97.12 84 LEU A C 1
ATOM 674 O O . LEU A 1 84 ? -4.617 11.101 6.848 1.00 97.12 84 LEU A O 1
ATOM 678 N N . ARG A 1 85 ? -6.729 10.466 7.301 1.00 96.19 85 ARG A N 1
ATOM 679 C CA . ARG A 1 85 ? -7.341 11.791 7.094 1.00 96.19 85 ARG A CA 1
ATOM 680 C C . ARG A 1 85 ? -6.890 12.795 8.153 1.00 96.19 85 ARG A C 1
ATOM 682 O O . ARG A 1 85 ? -6.654 13.948 7.814 1.00 96.19 85 ARG A O 1
ATOM 689 N N . ASP A 1 86 ? -6.715 12.329 9.385 1.00 94.25 86 ASP A N 1
ATOM 690 C CA . ASP A 1 86 ? -6.211 13.109 10.516 1.00 94.25 86 ASP A CA 1
ATOM 691 C C . ASP A 1 86 ? -4.670 13.299 10.446 1.00 94.25 86 ASP A C 1
ATOM 693 O O . ASP A 1 86 ? -4.062 13.846 11.361 1.00 94.25 86 ASP A O 1
ATOM 697 N N . GLY A 1 87 ? -4.013 12.852 9.364 1.00 95.44 87 GLY A N 1
ATOM 698 C CA . GLY A 1 87 ? -2.566 12.977 9.146 1.00 95.44 87 GLY A CA 1
ATOM 699 C C . GLY A 1 87 ? -1.717 11.927 9.871 1.00 95.44 87 GLY A C 1
ATOM 700 O O . GLY A 1 87 ? -0.491 11.936 9.750 1.00 95.44 87 GLY A O 1
ATOM 701 N N . ILE A 1 88 ? -2.350 10.996 10.584 1.00 95.31 88 ILE A N 1
ATOM 702 C CA . ILE A 1 88 ? -1.685 9.953 11.364 1.00 95.31 88 ILE A CA 1
ATOM 703 C C . ILE A 1 88 ? -1.425 8.751 10.454 1.00 95.31 88 ILE A C 1
ATOM 705 O O . ILE A 1 88 ? -2.312 7.943 10.170 1.00 95.31 88 ILE A O 1
ATOM 709 N N . VAL A 1 89 ? -0.184 8.632 9.982 1.00 96.12 89 VAL A N 1
ATOM 710 C CA . VAL A 1 89 ? 0.248 7.565 9.071 1.00 96.12 89 VAL A CA 1
ATOM 711 C C . VAL A 1 89 ? 1.090 6.544 9.827 1.00 96.12 89 VAL A C 1
ATOM 713 O O . VAL A 1 89 ? 2.254 6.794 10.130 1.00 96.12 89 VAL A O 1
ATOM 716 N N . THR A 1 90 ? 0.510 5.378 10.114 1.00 95.25 90 THR A N 1
ATOM 717 C CA . THR A 1 90 ? 1.199 4.278 10.805 1.00 95.25 90 THR A CA 1
ATOM 718 C C . THR A 1 90 ? 1.455 3.098 9.873 1.00 95.25 90 THR A C 1
ATOM 720 O O . THR A 1 90 ? 0.715 2.860 8.918 1.00 95.25 90 THR A O 1
ATOM 723 N N . GLU A 1 91 ? 2.499 2.323 10.165 1.00 95.56 91 GLU A N 1
ATOM 724 C CA . GLU A 1 91 ? 2.848 1.122 9.395 1.00 95.56 91 GLU A CA 1
ATOM 725 C C . GLU A 1 91 ? 1.710 0.089 9.396 1.00 95.56 91 GLU A C 1
ATOM 727 O O . GLU A 1 91 ? 1.384 -0.458 8.345 1.00 95.56 91 GLU A O 1
ATOM 732 N N . ASP A 1 92 ? 1.037 -0.099 10.532 1.00 95.75 92 ASP A N 1
ATOM 733 C CA . ASP A 1 92 ? -0.140 -0.970 10.660 1.00 95.75 92 ASP A CA 1
ATOM 734 C C . ASP A 1 92 ? -1.308 -0.500 9.769 1.00 95.75 92 ASP A C 1
ATOM 736 O O . ASP A 1 92 ? -1.923 -1.315 9.081 1.00 95.75 92 ASP A O 1
ATOM 740 N N . ALA A 1 93 ? -1.561 0.814 9.685 1.00 97.12 93 ALA A N 1
ATOM 741 C CA . ALA A 1 93 ? -2.594 1.366 8.806 1.00 97.12 93 ALA A CA 1
ATOM 742 C C . ALA A 1 93 ? -2.295 1.111 7.324 1.00 97.12 93 ALA A C 1
ATOM 744 O O . ALA A 1 93 ? -3.178 0.682 6.579 1.00 97.12 93 ALA 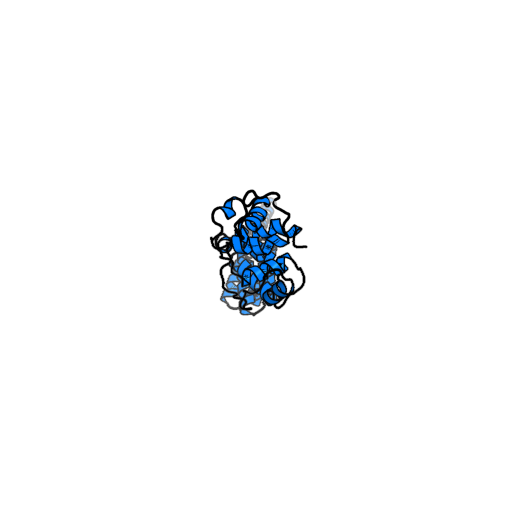A O 1
ATOM 745 N N . ILE A 1 94 ? -1.050 1.351 6.896 1.00 97.94 94 ILE A N 1
ATOM 746 C CA . ILE A 1 94 ? -0.630 1.117 5.509 1.00 97.94 94 ILE A CA 1
ATOM 747 C C . ILE A 1 94 ? -0.715 -0.373 5.168 1.00 97.94 94 ILE A C 1
ATOM 749 O O . ILE A 1 94 ? -1.300 -0.709 4.140 1.00 97.94 94 ILE A O 1
ATOM 753 N N . LYS A 1 95 ? -0.200 -1.264 6.029 1.00 97.38 95 LYS A N 1
ATOM 754 C CA . LYS A 1 95 ? -0.265 -2.723 5.820 1.00 97.38 95 LYS A CA 1
ATOM 755 C C . LYS A 1 95 ? -1.705 -3.207 5.698 1.00 97.38 95 LYS A C 1
ATOM 757 O O . LYS A 1 95 ? -2.039 -3.874 4.721 1.00 97.38 95 LYS A O 1
ATOM 762 N N . TYR A 1 96 ? -2.562 -2.830 6.648 1.00 98.12 96 TYR A N 1
ATOM 763 C CA . TYR A 1 96 ? -3.960 -3.253 6.649 1.00 98.12 96 TYR A CA 1
ATOM 764 C C . TYR A 1 96 ? -4.709 -2.755 5.409 1.00 98.12 96 TYR A C 1
ATOM 766 O O . TYR A 1 96 ? -5.414 -3.520 4.755 1.00 98.12 96 TYR A O 1
ATOM 774 N N . LEU A 1 97 ? -4.568 -1.472 5.062 1.00 98.44 97 LEU A N 1
ATOM 775 C CA . LEU A 1 97 ? -5.282 -0.901 3.921 1.00 98.44 97 LEU A CA 1
ATOM 776 C C . LEU A 1 97 ? -4.753 -1.426 2.582 1.00 98.44 97 LEU A C 1
ATOM 778 O O . LEU A 1 97 ? -5.553 -1.627 1.669 1.00 98.44 97 LEU A O 1
ATOM 782 N N . ALA A 1 98 ? -3.447 -1.680 2.459 1.00 98.00 98 ALA A N 1
ATOM 783 C CA . ALA A 1 98 ? -2.881 -2.321 1.277 1.00 98.00 98 ALA A CA 1
ATOM 784 C C . ALA A 1 98 ? -3.461 -3.732 1.091 1.00 98.00 98 ALA A C 1
ATOM 786 O O . ALA A 1 98 ? -4.022 -4.008 0.034 1.00 98.00 98 ALA A O 1
ATOM 787 N N . ASP A 1 99 ? -3.439 -4.578 2.127 1.00 98.00 99 ASP A N 1
ATOM 788 C CA . ASP A 1 99 ? -4.039 -5.924 2.087 1.00 98.00 99 ASP A CA 1
ATOM 789 C C . ASP A 1 99 ? -5.539 -5.878 1.744 1.00 98.00 99 ASP A C 1
ATOM 791 O O . ASP A 1 99 ? -6.015 -6.591 0.859 1.00 98.00 99 ASP A O 1
ATOM 795 N N . TYR A 1 100 ? -6.286 -4.965 2.372 1.00 97.75 100 TYR A N 1
ATOM 796 C CA . TYR A 1 100 ? -7.710 -4.772 2.101 1.00 97.75 100 TYR A CA 1
ATOM 797 C C . TYR A 1 100 ? -7.991 -4.408 0.630 1.00 97.75 100 TYR A C 1
ATOM 799 O O . TYR A 1 100 ? -8.918 -4.937 0.002 1.00 97.75 100 TYR A O 1
ATOM 807 N N . TYR A 1 101 ? -7.216 -3.482 0.056 1.00 98.19 101 TYR A N 1
ATOM 808 C CA . TYR A 1 101 ? -7.402 -3.068 -1.337 1.00 98.19 101 TYR A CA 1
ATOM 809 C C . TYR A 1 101 ? -6.904 -4.103 -2.340 1.00 98.19 101 TYR A C 1
ATOM 811 O O . TYR A 1 101 ? -7.521 -4.247 -3.395 1.00 98.19 101 TYR A O 1
ATOM 819 N N . GLU A 1 102 ? -5.860 -4.853 -2.001 1.00 97.75 102 GLU A N 1
ATOM 820 C CA . GLU A 1 102 ? -5.390 -5.983 -2.797 1.00 97.75 102 GLU A CA 1
ATOM 821 C C . GLU A 1 102 ? -6.467 -7.069 -2.895 1.00 97.75 102 GLU A C 1
ATOM 823 O O . GLU A 1 102 ? -6.895 -7.408 -3.997 1.00 97.75 102 GLU A O 1
ATOM 828 N N . LYS A 1 103 ? -7.000 -7.534 -1.758 1.00 97.00 103 LYS A N 1
ATOM 829 C CA . LYS A 1 103 ? -8.052 -8.569 -1.710 1.00 97.00 103 LYS A CA 1
ATOM 830 C C . LYS A 1 103 ? -9.339 -8.167 -2.428 1.00 97.00 103 LYS A C 1
ATOM 832 O O . LYS A 1 103 ? -10.058 -9.020 -2.937 1.00 97.00 103 LYS A O 1
ATOM 837 N N . SER A 1 104 ? -9.639 -6.870 -2.485 1.00 96.75 104 SER A N 1
ATOM 838 C CA . SER A 1 104 ? -10.801 -6.343 -3.217 1.00 96.75 104 SER A CA 1
ATOM 839 C C . SER A 1 104 ? -10.514 -6.016 -4.692 1.00 96.75 104 SER A C 1
ATOM 841 O O . SER A 1 104 ? -11.388 -5.488 -5.388 1.00 96.75 104 SER A O 1
ATOM 843 N N . GLY A 1 105 ? -9.300 -6.292 -5.180 1.00 97.62 105 GLY A N 1
ATOM 844 C CA . GLY A 1 105 ? -8.868 -5.996 -6.547 1.00 97.62 105 GLY A CA 1
ATOM 845 C C . GLY A 1 105 ? -8.819 -4.500 -6.871 1.00 97.62 105 GLY A C 1
ATOM 846 O O . GLY A 1 105 ? -8.799 -4.109 -8.037 1.00 97.62 105 GLY A O 1
ATOM 847 N N . LYS A 1 106 ? -8.856 -3.622 -5.861 1.00 98.12 106 LYS A N 1
ATOM 848 C CA . LYS A 1 106 ? -8.890 -2.158 -6.013 1.00 98.12 106 LYS A CA 1
ATOM 849 C C . LYS A 1 106 ? -7.470 -1.601 -6.082 1.00 98.12 106 LYS A C 1
ATOM 851 O O . LYS A 1 106 ? -7.058 -0.804 -5.236 1.00 98.12 106 LYS A O 1
ATOM 856 N N . PHE A 1 107 ? -6.728 -2.000 -7.113 1.00 98.19 107 PHE A N 1
ATOM 857 C CA . PHE A 1 107 ? -5.299 -1.703 -7.220 1.00 98.19 107 PHE A CA 1
ATOM 858 C C . PHE A 1 107 ? -4.963 -0.210 -7.316 1.00 98.19 107 PHE A C 1
ATOM 860 O O . PHE A 1 107 ? -3.890 0.195 -6.881 1.00 98.19 107 PHE A O 1
ATOM 867 N N . HIS A 1 108 ? -5.879 0.644 -7.782 1.00 98.12 108 HIS A N 1
ATOM 868 C CA . HIS A 1 108 ? -5.661 2.093 -7.718 1.00 98.12 108 HIS A CA 1
ATOM 869 C C . HIS A 1 108 ? -5.498 2.591 -6.277 1.00 98.12 108 HIS A C 1
ATOM 871 O O . HIS A 1 108 ? -4.557 3.314 -5.958 1.00 98.12 108 HIS A O 1
ATOM 877 N N . ASN A 1 109 ? -6.374 2.147 -5.374 1.00 98.31 109 ASN A N 1
ATOM 878 C CA . ASN A 1 109 ? -6.274 2.506 -3.963 1.00 98.31 109 ASN A CA 1
ATOM 879 C C . ASN A 1 109 ? -5.065 1.834 -3.306 1.00 98.31 109 ASN A C 1
ATOM 881 O O . ASN A 1 109 ? -4.396 2.465 -2.494 1.00 98.31 109 ASN A O 1
ATOM 885 N N . TYR A 1 110 ? -4.746 0.594 -3.695 1.00 98.31 110 TYR A N 1
ATOM 886 C CA . TYR A 1 110 ? -3.513 -0.086 -3.287 1.00 98.31 110 TYR A CA 1
ATOM 887 C C . TYR A 1 110 ? -2.268 0.753 -3.615 1.00 98.31 110 TYR A C 1
ATOM 889 O O . TYR A 1 110 ? -1.458 1.022 -2.729 1.00 98.31 110 TYR A O 1
ATOM 897 N N . TYR A 1 111 ? -2.160 1.240 -4.858 1.00 98.25 111 TYR A N 1
ATOM 898 C CA . TYR A 1 111 ? -1.076 2.117 -5.305 1.00 98.25 111 TYR A CA 1
ATOM 899 C C . TYR A 1 111 ? -0.994 3.384 -4.449 1.00 98.25 111 TYR A C 1
ATOM 901 O O . TYR A 1 111 ? 0.075 3.721 -3.943 1.00 98.25 111 TYR A O 1
ATOM 909 N N . LEU A 1 112 ? -2.124 4.066 -4.228 1.00 97.94 112 LEU A N 1
ATOM 910 C CA . LEU A 1 112 ? -2.162 5.297 -3.432 1.00 97.94 112 LEU A CA 1
ATOM 911 C C . LEU A 1 112 ? -1.731 5.074 -1.974 1.00 97.94 112 LEU A C 1
ATOM 913 O O . LEU A 1 112 ? -0.979 5.889 -1.436 1.00 97.94 112 LEU A O 1
ATOM 917 N N . ILE A 1 113 ? -2.173 3.979 -1.350 1.00 98.19 113 ILE A N 1
ATOM 918 C CA . ILE A 1 113 ? -1.812 3.630 0.031 1.00 98.19 113 ILE A CA 1
ATOM 919 C C . ILE A 1 113 ? -0.330 3.281 0.141 1.00 98.19 113 ILE A C 1
ATOM 921 O O . ILE A 1 113 ? 0.355 3.829 1.003 1.00 98.19 113 ILE A O 1
ATOM 925 N N . LEU A 1 114 ? 0.196 2.429 -0.741 1.00 97.81 114 LEU A N 1
ATOM 926 C CA . LEU A 1 114 ? 1.619 2.094 -0.711 1.00 97.81 114 LEU A CA 1
ATOM 927 C C . LEU A 1 114 ? 2.504 3.302 -1.019 1.00 97.81 114 LEU A C 1
ATOM 929 O O . LEU A 1 114 ? 3.552 3.447 -0.395 1.00 97.81 114 LEU A O 1
ATOM 933 N N . ARG A 1 115 ? 2.075 4.207 -1.906 1.00 97.69 115 ARG A N 1
ATOM 934 C CA . ARG A 1 115 ? 2.796 5.457 -2.181 1.00 97.69 115 ARG A CA 1
ATOM 935 C C . ARG A 1 115 ? 2.854 6.354 -0.950 1.00 97.69 115 ARG A C 1
ATOM 937 O O . ARG A 1 115 ? 3.908 6.904 -0.621 1.00 97.69 115 ARG A O 1
ATOM 944 N N . LEU A 1 116 ? 1.731 6.488 -0.243 1.00 97.69 116 LEU A N 1
ATOM 945 C CA . LEU A 1 116 ? 1.691 7.209 1.026 1.00 97.69 116 LEU A CA 1
ATOM 946 C C . LEU A 1 116 ? 2.640 6.561 2.046 1.00 97.69 116 LEU A C 1
ATOM 948 O O . LEU A 1 116 ? 3.445 7.264 2.651 1.00 97.69 116 LEU A O 1
ATOM 952 N N . GLY A 1 117 ? 2.617 5.232 2.166 1.00 97.44 117 GLY A N 1
ATOM 953 C CA . GLY A 1 117 ? 3.524 4.481 3.035 1.00 97.44 117 GLY A CA 1
ATOM 954 C C . GLY A 1 117 ? 4.996 4.696 2.696 1.00 97.44 117 GLY A C 1
ATOM 955 O O . GLY A 1 117 ? 5.771 5.077 3.565 1.00 97.44 117 GLY A O 1
ATOM 956 N N . ALA A 1 118 ? 5.382 4.542 1.430 1.00 96.81 118 ALA A N 1
ATOM 957 C CA . ALA A 1 118 ? 6.762 4.714 0.978 1.00 96.81 118 ALA A CA 1
ATOM 958 C C . ALA A 1 118 ? 7.299 6.143 1.179 1.00 96.81 118 ALA A C 1
ATOM 960 O O . ALA A 1 118 ? 8.501 6.323 1.378 1.00 96.81 118 ALA A O 1
ATOM 961 N N . SER A 1 119 ? 6.426 7.157 1.138 1.00 96.12 119 SER A N 1
ATOM 962 C CA . SER A 1 119 ? 6.815 8.556 1.369 1.00 96.12 119 SER A CA 1
ATOM 963 C C . SER A 1 119 ? 6.903 8.937 2.850 1.00 96.12 119 SER A C 1
ATOM 965 O O . SER A 1 119 ? 7.722 9.785 3.203 1.00 96.12 119 SER A O 1
ATOM 967 N N . ARG A 1 120 ? 6.083 8.329 3.718 1.00 97.00 120 ARG A N 1
ATOM 968 C CA . ARG A 1 120 ? 5.976 8.697 5.142 1.00 97.00 120 ARG A CA 1
ATOM 969 C C . ARG A 1 120 ? 6.689 7.739 6.093 1.00 97.00 120 ARG A C 1
ATOM 971 O O . ARG A 1 120 ? 7.019 8.142 7.201 1.00 97.00 120 ARG A O 1
ATOM 978 N N . ILE A 1 121 ? 6.935 6.499 5.677 1.00 96.38 121 ILE A N 1
ATOM 979 C CA . ILE A 1 121 ? 7.465 5.432 6.527 1.00 96.38 121 ILE A CA 1
ATOM 980 C C . ILE A 1 121 ? 8.761 4.886 5.901 1.00 96.38 121 ILE A C 1
ATOM 982 O O . ILE A 1 121 ? 8.712 4.187 4.884 1.00 96.38 121 ILE A O 1
ATOM 986 N N . PRO A 1 122 ? 9.941 5.167 6.492 1.00 94.75 122 PRO A N 1
ATOM 987 C CA . PRO A 1 122 ? 11.228 4.768 5.919 1.00 94.75 122 PRO A CA 1
ATOM 988 C C . PRO A 1 122 ? 11.389 3.260 5.679 1.00 94.75 122 PRO A C 1
ATOM 990 O O . PRO A 1 122 ? 12.014 2.877 4.691 1.00 94.75 122 PRO A O 1
ATOM 993 N N . SER A 1 123 ? 10.829 2.407 6.547 1.00 93.38 123 SER A N 1
ATOM 994 C CA . SER A 1 123 ? 10.859 0.942 6.391 1.00 93.38 123 SER A CA 1
ATOM 995 C C . SER A 1 123 ? 10.164 0.503 5.098 1.00 93.38 123 SER A C 1
ATOM 997 O O . SER A 1 123 ? 10.752 -0.226 4.302 1.00 93.38 123 SER A O 1
ATOM 999 N N . PHE A 1 124 ? 8.969 1.034 4.826 1.00 90.62 124 PHE A N 1
ATOM 1000 C CA . PHE A 1 124 ? 8.238 0.801 3.577 1.00 90.62 124 PHE A CA 1
ATOM 1001 C C . PHE A 1 124 ? 8.993 1.304 2.351 1.00 90.62 124 PHE A C 1
ATOM 1003 O O . PHE A 1 124 ? 9.060 0.608 1.341 1.00 90.62 124 PHE A O 1
ATOM 1010 N N . GLY A 1 125 ? 9.580 2.501 2.428 1.00 91.94 125 GLY A N 1
ATOM 1011 C CA . GLY A 1 125 ? 10.321 3.081 1.308 1.00 91.94 125 GLY A CA 1
ATOM 1012 C C . GLY A 1 125 ? 11.524 2.238 0.870 1.00 91.94 125 GLY A C 1
ATOM 1013 O O . GLY A 1 125 ? 11.869 2.251 -0.311 1.00 91.94 125 GLY A O 1
ATOM 1014 N N . LYS A 1 126 ? 12.129 1.488 1.802 1.00 95.56 126 LYS A N 1
ATOM 1015 C CA . LYS A 1 126 ? 13.266 0.583 1.565 1.00 95.56 126 LYS A CA 1
ATOM 1016 C C . LYS A 1 126 ? 12.866 -0.810 1.070 1.00 95.56 126 LYS A C 1
ATOM 1018 O O . LYS A 1 126 ? 13.758 -1.577 0.719 1.00 95.56 126 LYS A O 1
ATOM 1023 N N . MET A 1 127 ? 11.575 -1.146 1.046 1.00 96.25 127 MET A N 1
ATOM 1024 C CA . MET A 1 127 ? 11.113 -2.450 0.572 1.00 96.25 127 MET A CA 1
ATOM 1025 C C . MET A 1 127 ? 11.553 -2.674 -0.877 1.00 96.25 127 MET A C 1
ATOM 1027 O O . MET A 1 127 ? 11.412 -1.783 -1.715 1.00 96.25 127 MET A O 1
ATOM 1031 N N . VAL A 1 128 ? 12.090 -3.858 -1.159 1.00 97.19 128 VAL A N 1
ATOM 1032 C CA . VAL A 1 128 ? 12.520 -4.247 -2.504 1.00 97.19 128 VAL A CA 1
ATOM 1033 C C . VAL A 1 128 ? 11.300 -4.602 -3.346 1.00 97.19 128 VAL A C 1
ATOM 1035 O O . VAL A 1 128 ? 10.386 -5.285 -2.883 1.00 97.19 128 VAL A O 1
ATOM 1038 N N . VAL A 1 129 ? 11.277 -4.122 -4.585 1.00 97.81 129 VAL A N 1
ATOM 1039 C CA . VAL A 1 129 ? 10.222 -4.426 -5.546 1.00 97.81 129 VAL A CA 1
ATOM 1040 C C . VAL A 1 129 ? 10.532 -5.751 -6.230 1.00 97.81 129 VAL A C 1
ATOM 1042 O O . VAL A 1 129 ? 11.596 -5.912 -6.817 1.00 97.81 129 VAL A O 1
ATOM 1045 N N . ASN A 1 130 ? 9.586 -6.685 -6.187 1.00 97.81 130 ASN A N 1
ATOM 1046 C CA . ASN A 1 130 ? 9.592 -7.880 -7.026 1.00 97.81 130 ASN A CA 1
ATOM 1047 C C . ASN A 1 130 ? 8.601 -7.735 -8.194 1.00 97.81 130 ASN A C 1
ATOM 1049 O O . ASN A 1 130 ? 7.827 -6.771 -8.262 1.00 97.81 130 ASN A O 1
ATOM 1053 N N . ARG A 1 131 ? 8.624 -8.676 -9.140 1.00 97.19 131 ARG A N 1
ATOM 1054 C CA . ARG A 1 131 ? 7.780 -8.626 -10.347 1.00 97.19 131 ARG A CA 1
ATOM 1055 C C . ARG A 1 131 ? 6.285 -8.643 -10.024 1.00 97.19 131 ARG A C 1
ATOM 1057 O O . ARG A 1 131 ? 5.513 -7.932 -10.672 1.00 97.19 131 ARG A O 1
ATOM 1064 N N . SER A 1 132 ? 5.875 -9.390 -9.000 1.00 97.44 132 SER A N 1
ATOM 1065 C CA . SER A 1 132 ? 4.492 -9.398 -8.510 1.00 97.44 132 SER A CA 1
ATOM 1066 C C . SER A 1 132 ? 4.068 -8.021 -8.003 1.00 97.44 132 SER A C 1
ATOM 1068 O O . SER A 1 132 ? 3.066 -7.473 -8.467 1.00 97.44 132 SER A O 1
ATOM 1070 N N . LEU A 1 133 ? 4.854 -7.397 -7.123 1.00 98.06 133 LEU A N 1
ATOM 1071 C CA . LEU A 1 133 ? 4.573 -6.055 -6.623 1.00 98.06 133 LE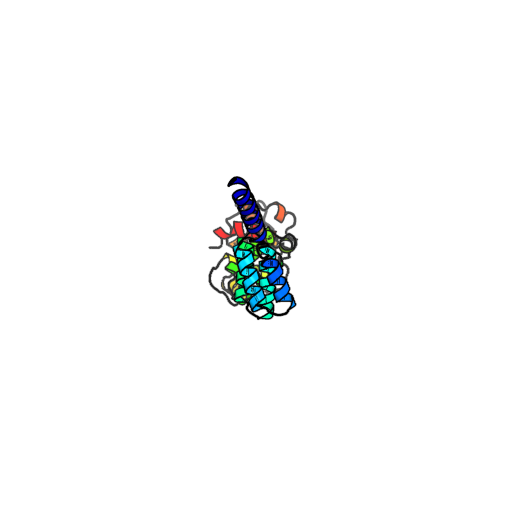U A CA 1
ATOM 1072 C C . LEU A 1 133 ? 4.551 -5.034 -7.763 1.00 98.06 133 LEU A C 1
ATOM 1074 O O . LEU A 1 133 ? 3.617 -4.238 -7.838 1.00 98.06 133 LEU A O 1
ATOM 1078 N N . LEU A 1 134 ? 5.507 -5.094 -8.693 1.00 98.00 134 LEU A N 1
ATOM 1079 C CA . LEU A 1 134 ? 5.524 -4.212 -9.860 1.00 98.00 134 LEU A CA 1
ATOM 1080 C C . LEU A 1 134 ? 4.233 -4.331 -10.685 1.00 98.00 134 LEU A C 1
ATOM 1082 O O . LEU A 1 134 ? 3.661 -3.308 -11.061 1.00 98.00 134 LEU A O 1
ATOM 1086 N N . SER A 1 135 ? 3.723 -5.548 -10.910 1.00 98.06 135 SER A N 1
ATOM 1087 C CA . SER A 1 135 ? 2.457 -5.752 -11.632 1.00 98.06 135 SER A CA 1
ATOM 1088 C C . SER A 1 135 ? 1.270 -5.061 -10.946 1.00 98.06 135 SER A C 1
ATOM 1090 O O . SER A 1 135 ? 0.456 -4.407 -11.606 1.00 98.06 135 SER A O 1
ATOM 1092 N N . LYS A 1 136 ? 1.203 -5.124 -9.609 1.00 98.50 136 LYS A N 1
ATOM 1093 C CA . LYS A 1 136 ? 0.169 -4.466 -8.795 1.00 98.50 136 LYS A CA 1
ATOM 1094 C C . LYS A 1 136 ? 0.281 -2.946 -8.884 1.00 98.50 136 LYS A C 1
ATOM 1096 O O . LYS A 1 136 ? -0.734 -2.266 -9.039 1.00 98.50 136 LYS A O 1
ATOM 1101 N N . LEU A 1 137 ? 1.507 -2.418 -8.820 1.00 98.12 137 LEU A N 1
ATOM 1102 C CA . LEU A 1 137 ? 1.772 -0.983 -8.938 1.00 98.12 137 LEU A CA 1
ATOM 1103 C C . LEU A 1 137 ? 1.375 -0.451 -10.320 1.00 98.12 137 LEU A C 1
ATOM 1105 O O . LEU A 1 137 ? 0.641 0.531 -10.394 1.00 98.12 137 LEU A O 1
ATOM 1109 N N . LEU A 1 138 ? 1.788 -1.121 -11.399 1.00 97.25 138 LEU A N 1
ATOM 1110 C CA . LEU A 1 138 ? 1.435 -0.746 -12.774 1.00 97.25 138 LEU A CA 1
ATOM 1111 C C . LEU A 1 138 ? -0.078 -0.812 -13.008 1.00 97.25 138 LEU A C 1
ATOM 1113 O O . LEU A 1 138 ? -0.662 0.131 -13.539 1.00 97.25 138 LEU A O 1
ATOM 1117 N N . THR A 1 139 ? -0.733 -1.875 -12.534 1.00 97.69 139 THR A N 1
ATOM 1118 C CA . THR A 1 139 ? -2.198 -1.999 -12.597 1.00 97.69 139 THR A CA 1
ATOM 1119 C C . THR A 1 139 ? -2.874 -0.820 -11.892 1.00 97.69 139 THR A C 1
ATOM 1121 O O . THR A 1 139 ? -3.747 -0.169 -12.463 1.00 97.69 139 THR A O 1
ATOM 1124 N N . GLY A 1 140 ? -2.452 -0.491 -10.669 1.00 97.44 140 GLY A N 1
ATOM 1125 C CA . GLY A 1 140 ? -3.029 0.616 -9.903 1.00 97.44 140 GLY A CA 1
ATOM 1126 C C . GLY A 1 140 ? -2.752 2.006 -10.477 1.00 97.44 140 GLY A C 1
ATOM 1127 O O . GLY A 1 140 ? -3.567 2.921 -10.316 1.00 97.44 140 GLY A O 1
ATOM 1128 N N . LEU A 1 141 ? -1.623 2.162 -11.165 1.00 96.50 141 LEU A N 1
ATOM 1129 C CA . LEU A 1 141 ? -1.262 3.393 -11.856 1.00 96.50 141 LEU A CA 1
ATOM 1130 C C . LEU A 1 141 ? -2.123 3.618 -13.105 1.00 96.50 141 LEU A C 1
ATOM 1132 O O . LEU A 1 141 ? -2.574 4.737 -13.347 1.00 96.50 141 LEU A O 1
ATOM 1136 N N . MET A 1 142 ? -2.356 2.558 -13.881 1.00 95.38 142 MET A N 1
ATOM 1137 C CA . MET A 1 142 ? -2.937 2.644 -15.225 1.00 95.38 142 MET A CA 1
ATOM 1138 C C . MET A 1 142 ? -4.453 2.434 -15.264 1.00 95.38 142 MET A C 1
ATOM 1140 O O . MET A 1 142 ? -5.102 2.843 -16.224 1.00 95.38 142 MET A O 1
ATOM 1144 N N . THR A 1 143 ? -5.061 1.821 -14.243 1.00 95.19 143 THR A N 1
ATOM 1145 C CA . THR A 1 143 ? -6.516 1.638 -14.202 1.00 95.19 143 THR A CA 1
ATOM 1146 C C . THR A 1 143 ? -7.122 1.932 -12.836 1.00 95.19 143 THR A C 1
ATOM 1148 O O . THR A 1 143 ? -6.578 1.603 -11.786 1.00 95.19 143 THR A O 1
ATOM 1151 N N . ARG A 1 144 ? -8.315 2.539 -12.861 1.00 96.06 144 ARG A N 1
ATOM 1152 C CA . ARG A 1 144 ? -9.181 2.725 -11.683 1.00 96.06 144 ARG A CA 1
ATOM 1153 C C . ARG A 1 144 ? -10.182 1.585 -11.491 1.00 96.06 144 ARG A C 1
ATOM 1155 O O . ARG A 1 144 ? -10.870 1.544 -10.473 1.00 96.06 144 ARG A O 1
ATOM 1162 N N . ARG A 1 145 ? -10.309 0.689 -12.476 1.00 95.94 145 ARG A N 1
ATOM 1163 C CA . ARG A 1 145 ? -11.240 -0.445 -12.423 1.00 95.94 145 ARG A CA 1
ATOM 1164 C C . ARG A 1 145 ? -10.718 -1.509 -11.459 1.00 95.94 145 ARG A C 1
ATOM 1166 O O . ARG A 1 145 ? -9.513 -1.624 -11.252 1.00 95.94 145 ARG A O 1
ATOM 1173 N N . SER A 1 146 ? -11.632 -2.295 -10.895 1.00 97.06 146 SER A N 1
ATOM 1174 C CA . SER A 1 146 ? -11.245 -3.480 -10.129 1.00 97.06 146 SER A CA 1
ATOM 1175 C C . SER A 1 146 ? -10.638 -4.524 -11.069 1.00 97.06 146 SER A C 1
ATOM 1177 O O . SER A 1 146 ? -11.169 -4.776 -12.153 1.00 97.06 146 SER A O 1
ATOM 1179 N N . VAL A 1 147 ? -9.517 -5.108 -10.659 1.00 97.62 147 VAL A N 1
ATOM 1180 C CA . VAL A 1 147 ? -8.798 -6.162 -11.377 1.00 97.62 147 VAL A CA 1
ATOM 1181 C C . VAL A 1 147 ? -8.543 -7.282 -10.378 1.00 97.62 147 VAL A C 1
ATOM 1183 O O . VAL A 1 147 ? -8.021 -7.020 -9.305 1.00 97.62 147 VAL A O 1
ATOM 1186 N N . LYS A 1 148 ? -8.936 -8.520 -10.697 1.00 95.94 148 LYS A N 1
ATOM 1187 C CA . LYS A 1 148 ? -8.722 -9.674 -9.801 1.00 95.94 148 LYS A CA 1
ATOM 1188 C C . LYS A 1 148 ? -7.300 -10.229 -9.890 1.00 95.94 148 LYS A C 1
ATOM 1190 O O . LYS A 1 148 ? -6.733 -10.616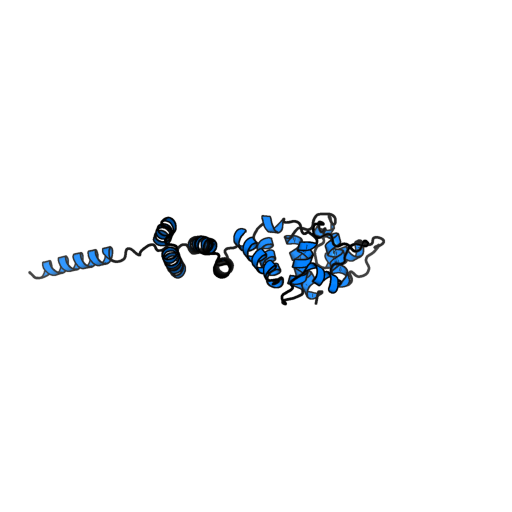 -8.880 1.00 95.94 148 LYS A O 1
ATOM 1195 N N . ASP A 1 149 ? -6.745 -10.240 -11.097 1.00 97.06 149 ASP A N 1
ATOM 1196 C CA . ASP A 1 149 ? -5.418 -10.768 -11.401 1.00 97.06 149 ASP A CA 1
ATOM 1197 C C . ASP A 1 149 ? -4.560 -9.660 -12.041 1.00 97.06 149 ASP A C 1
ATOM 1199 O O . ASP A 1 149 ? -4.700 -9.393 -13.242 1.00 97.06 149 ASP A O 1
ATOM 1203 N N . PRO A 1 150 ? -3.728 -8.958 -11.247 1.00 97.44 150 PRO A N 1
ATOM 1204 C CA . PRO A 1 150 ? -2.888 -7.873 -11.744 1.00 97.44 150 PRO A CA 1
ATOM 1205 C C . PRO A 1 150 ? -1.777 -8.381 -12.671 1.00 97.44 150 PRO A C 1
ATOM 1207 O O . PRO A 1 150 ? -1.443 -7.690 -13.630 1.00 97.44 150 PRO A O 1
ATOM 1210 N N . VAL A 1 151 ? -1.246 -9.590 -12.440 1.00 97.12 151 VAL A N 1
ATOM 1211 C CA . VAL A 1 151 ? -0.178 -10.186 -13.259 1.00 97.12 151 VAL A CA 1
ATOM 1212 C C . VAL A 1 151 ? -0.707 -10.488 -14.655 1.00 97.12 151 VAL A C 1
ATOM 1214 O O . VAL A 1 151 ? -0.187 -9.969 -15.644 1.00 97.12 151 VAL A O 1
ATOM 1217 N N . GLY A 1 152 ? -1.802 -11.243 -14.760 1.00 96.75 152 GLY A N 1
ATOM 1218 C CA . GLY A 1 152 ? -2.413 -11.512 -16.059 1.00 96.75 152 GLY A CA 1
ATOM 1219 C C . GLY A 1 152 ? -2.92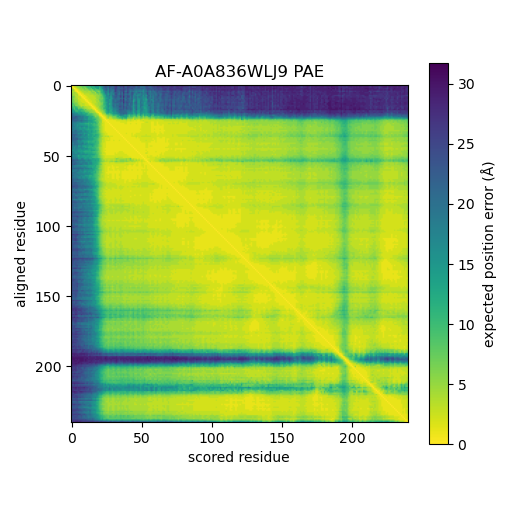0 -10.240 -16.737 1.00 96.75 152 GLY A C 1
ATOM 1220 O O . GLY A 1 152 ? -2.916 -10.156 -17.964 1.00 96.75 152 GLY A O 1
ATOM 1221 N N . TRP A 1 153 ? -3.326 -9.217 -15.975 1.00 97.00 153 TRP A N 1
ATOM 1222 C CA . TRP A 1 153 ? -3.718 -7.927 -16.547 1.00 97.00 153 TRP A CA 1
ATOM 1223 C C . TRP A 1 153 ? -2.548 -7.204 -17.225 1.00 97.00 153 TRP A C 1
ATOM 1225 O O . TRP A 1 153 ? -2.703 -6.797 -18.378 1.00 97.00 153 TRP A O 1
ATOM 1235 N N . VAL A 1 154 ? -1.386 -7.083 -16.568 1.00 95.94 154 VAL A N 1
ATOM 1236 C CA . VAL A 1 154 ? -0.213 -6.419 -17.174 1.00 95.94 154 VAL A CA 1
ATOM 1237 C C . VAL A 1 154 ? 0.362 -7.206 -18.351 1.00 95.94 154 VAL A C 1
ATOM 1239 O O . VAL A 1 154 ? 0.803 -6.587 -19.319 1.00 95.94 154 VAL A O 1
ATOM 1242 N N . ILE A 1 155 ? 0.296 -8.543 -18.310 1.00 95.38 155 ILE A N 1
ATOM 1243 C CA . ILE A 1 155 ? 0.717 -9.413 -19.419 1.00 95.38 155 ILE A CA 1
ATOM 1244 C C . ILE A 1 155 ? -0.200 -9.215 -20.630 1.00 95.38 155 ILE A C 1
ATOM 1246 O O . ILE A 1 155 ? 0.285 -8.941 -21.723 1.00 95.38 155 ILE A O 1
ATOM 1250 N N . ARG A 1 156 ? -1.531 -9.263 -20.450 1.00 95.12 156 ARG A N 1
ATOM 1251 C CA . ARG A 1 156 ? -2.500 -9.032 -21.546 1.00 95.12 156 ARG A CA 1
ATOM 1252 C C . ARG A 1 156 ? -2.388 -7.641 -22.165 1.00 95.12 156 ARG A C 1
ATOM 1254 O O . ARG A 1 156 ? -2.794 -7.442 -23.304 1.00 95.12 156 ARG A O 1
ATOM 1261 N N . LYS A 1 157 ? -1.885 -6.670 -21.403 1.00 93.00 157 LYS A N 1
ATOM 1262 C CA . LYS A 1 157 ? -1.613 -5.312 -21.881 1.00 93.00 157 LYS A CA 1
ATOM 1263 C C . LYS A 1 157 ? -0.235 -5.154 -22.525 1.00 93.00 157 LYS A C 1
ATOM 1265 O O . LYS A 1 157 ? 0.055 -4.065 -23.001 1.00 93.00 157 LYS A O 1
ATOM 1270 N N . GLY A 1 158 ? 0.594 -6.199 -22.544 1.00 91.38 158 GLY A N 1
ATOM 1271 C CA . GLY A 1 158 ? 1.948 -6.148 -23.096 1.00 91.38 158 GLY A CA 1
ATOM 1272 C C . GLY A 1 158 ? 2.899 -5.246 -22.305 1.00 91.38 158 GLY A C 1
ATOM 1273 O O . GLY A 1 158 ? 3.903 -4.802 -22.847 1.00 91.38 158 GLY A O 1
ATOM 1274 N N . ILE A 1 159 ? 2.586 -4.938 -21.041 1.00 92.44 159 ILE A N 1
ATOM 1275 C CA . ILE A 1 159 ? 3.391 -4.019 -20.220 1.00 92.44 159 ILE A CA 1
ATOM 1276 C C . ILE A 1 159 ? 4.541 -4.777 -19.560 1.00 92.44 159 ILE A C 1
ATOM 1278 O O . ILE A 1 159 ? 5.696 -4.378 -19.650 1.00 92.44 159 ILE A O 1
ATOM 1282 N N . LEU A 1 160 ? 4.218 -5.877 -18.876 1.00 92.62 160 LEU A N 1
ATOM 1283 C CA . LEU A 1 160 ? 5.195 -6.735 -18.218 1.00 92.62 160 LEU A CA 1
ATOM 1284 C C . LEU A 1 160 ? 5.093 -8.120 -18.847 1.00 92.62 160 LEU A C 1
ATOM 1286 O O . LEU A 1 160 ? 4.099 -8.815 -18.653 1.00 92.62 160 LEU A O 1
ATOM 1290 N N . VAL A 1 161 ? 6.106 -8.493 -19.623 1.00 89.69 161 VAL A N 1
ATOM 1291 C CA . VAL A 1 161 ? 6.118 -9.747 -20.383 1.00 89.69 161 VAL A CA 1
ATOM 1292 C C . VAL A 1 161 ? 6.696 -10.902 -19.556 1.00 89.69 161 VAL A C 1
ATOM 1294 O O . VAL A 1 161 ? 7.572 -10.657 -18.716 1.00 89.69 161 VAL A O 1
ATOM 1297 N N . PRO A 1 162 ? 6.227 -12.148 -19.760 1.00 91.25 162 PRO A N 1
ATOM 1298 C CA . PRO A 1 162 ? 6.900 -13.345 -19.259 1.00 91.25 162 PRO A CA 1
ATOM 1299 C C . PRO A 1 162 ? 8.350 -13.436 -19.747 1.00 91.25 162 PRO A C 1
ATOM 1301 O O . PRO A 1 162 ? 8.757 -12.728 -20.671 1.00 91.25 162 PRO A O 1
ATOM 1304 N N . MET A 1 163 ? 9.129 -14.306 -19.115 1.00 90.25 163 MET A N 1
ATOM 1305 C CA . MET A 1 163 ? 10.473 -14.630 -19.588 1.00 90.25 163 MET A CA 1
ATOM 1306 C C . MET A 1 163 ? 10.406 -15.433 -20.907 1.00 90.25 163 MET A C 1
ATOM 1308 O O . MET A 1 163 ? 9.331 -15.913 -21.276 1.00 90.25 163 MET A O 1
ATOM 1312 N N . PRO A 1 164 ? 11.524 -15.582 -21.649 1.00 89.44 164 PRO A N 1
ATOM 1313 C CA . PRO A 1 164 ? 11.541 -16.301 -22.931 1.00 89.44 164 PRO A CA 1
ATOM 1314 C C . PRO A 1 164 ? 11.080 -17.765 -22.860 1.00 89.44 164 PRO A C 1
ATOM 1316 O O . PRO A 1 164 ? 10.639 -18.315 -23.863 1.00 89.44 164 PRO A O 1
ATOM 1319 N N . ASP A 1 165 ? 11.156 -18.383 -21.682 1.00 92.25 165 ASP A N 1
ATOM 1320 C CA . ASP A 1 165 ? 10.641 -19.727 -21.396 1.00 92.25 165 ASP A CA 1
ATOM 1321 C C . ASP A 1 165 ? 9.110 -19.769 -21.202 1.00 92.25 165 ASP A C 1
ATOM 1323 O O . ASP A 1 165 ? 8.544 -20.825 -20.932 1.00 92.25 165 ASP A O 1
ATOM 1327 N N . GLY A 1 166 ? 8.435 -18.622 -21.320 1.00 90.62 166 GLY A N 1
ATOM 1328 C CA . GLY A 1 166 ? 6.993 -18.463 -21.149 1.00 90.62 166 GLY A CA 1
ATOM 1329 C C . GLY A 1 166 ? 6.543 -18.286 -19.697 1.00 90.62 166 GLY A C 1
ATOM 1330 O O . GLY A 1 166 ? 5.371 -17.979 -19.466 1.00 90.62 166 GLY A O 1
ATOM 1331 N N . ASN A 1 167 ? 7.440 -18.417 -18.716 1.00 93.88 167 ASN A N 1
ATOM 1332 C CA . ASN A 1 167 ? 7.082 -18.370 -17.302 1.00 93.88 167 ASN A CA 1
ATOM 1333 C C . ASN A 1 167 ? 7.102 -16.944 -16.743 1.00 93.88 167 ASN A C 1
ATOM 1335 O O . ASN A 1 167 ? 7.896 -16.080 -17.130 1.00 93.88 167 ASN A O 1
ATOM 1339 N N . PHE A 1 168 ? 6.219 -16.693 -15.775 1.00 93.81 168 PHE A N 1
ATOM 1340 C CA . PHE A 1 168 ? 6.247 -15.479 -14.969 1.00 93.81 168 PHE A CA 1
ATOM 1341 C C . PHE A 1 168 ? 6.752 -15.813 -13.569 1.00 93.81 168 PHE A C 1
ATOM 1343 O O . PHE A 1 168 ? 6.066 -16.497 -12.817 1.00 93.81 168 PHE A O 1
ATOM 1350 N N . TYR A 1 169 ? 7.920 -15.287 -13.214 1.00 95.62 169 TYR A N 1
ATOM 1351 C CA . TYR A 1 169 ? 8.533 -15.465 -11.901 1.00 95.62 169 TYR A CA 1
ATOM 1352 C C . TYR A 1 169 ? 8.125 -14.302 -10.977 1.00 95.62 169 TYR A C 1
ATOM 1354 O O . TYR A 1 169 ? 8.658 -13.200 -11.111 1.00 95.62 169 TYR A O 1
ATOM 1362 N N . PRO A 1 170 ? 7.129 -14.465 -10.084 1.00 94.88 170 PRO A N 1
ATOM 1363 C CA . PRO A 1 170 ? 6.572 -13.352 -9.309 1.00 94.88 170 PRO A CA 1
ATOM 1364 C C . PRO A 1 170 ? 7.541 -12.779 -8.269 1.00 94.88 170 PRO A C 1
ATOM 1366 O O . PRO A 1 170 ? 7.470 -11.582 -7.971 1.00 94.88 170 PRO A O 1
ATOM 1369 N N . ASP A 1 171 ? 8.430 -13.618 -7.743 1.00 97.00 171 ASP A N 1
ATOM 1370 C CA . ASP A 1 171 ? 9.325 -13.285 -6.634 1.00 97.00 171 ASP A CA 1
ATOM 1371 C C . ASP A 1 171 ? 10.674 -12.718 -7.086 1.00 97.00 171 ASP A C 1
ATOM 1373 O O . ASP A 1 171 ? 11.434 -12.207 -6.261 1.00 97.00 171 ASP A O 1
ATOM 1377 N N . ASP A 1 172 ? 10.941 -12.717 -8.394 1.00 95.62 172 ASP A N 1
ATOM 1378 C CA . ASP A 1 172 ? 12.146 -12.118 -8.954 1.00 95.62 172 ASP A CA 1
ATOM 1379 C C . ASP A 1 172 ? 12.232 -10.641 -8.584 1.00 95.62 172 ASP A C 1
ATOM 1381 O O . ASP A 1 172 ? 11.308 -9.845 -8.805 1.00 95.62 172 ASP A O 1
ATOM 1385 N N . THR A 1 173 ? 13.387 -10.275 -8.042 1.00 96.62 173 THR A N 1
ATOM 1386 C CA . THR A 1 173 ? 13.701 -8.894 -7.699 1.00 96.62 173 THR A CA 1
ATOM 1387 C C . THR A 1 173 ? 13.801 -8.052 -8.964 1.00 96.62 173 THR A C 1
ATOM 1389 O O . THR A 1 173 ? 14.537 -8.373 -9.894 1.00 96.62 173 THR A O 1
ATOM 1392 N N . VAL A 1 174 ? 13.089 -6.931 -8.970 1.00 95.75 174 VAL A N 1
ATOM 1393 C CA . VAL A 1 174 ? 13.165 -5.918 -10.017 1.00 95.75 174 VAL A CA 1
ATOM 1394 C C . VAL A 1 174 ? 14.331 -4.994 -9.700 1.00 95.75 174 VAL A C 1
ATOM 1396 O O . VAL A 1 174 ? 14.457 -4.493 -8.585 1.00 95.75 174 VAL A O 1
ATOM 1399 N N . ARG A 1 175 ? 15.173 -4.739 -10.694 1.00 95.12 175 ARG A N 1
ATOM 1400 C CA . ARG A 1 175 ? 16.238 -3.732 -10.670 1.00 95.12 175 ARG A CA 1
ATOM 1401 C C . ARG A 1 175 ? 15.818 -2.497 -11.463 1.00 95.12 175 ARG A C 1
ATOM 1403 O O . ARG A 1 175 ? 14.826 -2.525 -12.197 1.00 95.12 175 ARG A O 1
ATOM 1410 N N . VAL A 1 176 ? 16.577 -1.410 -11.340 1.00 91.00 176 VAL A N 1
ATOM 1411 C CA . VAL A 1 176 ? 16.305 -0.157 -12.072 1.00 91.00 176 VAL A CA 1
AT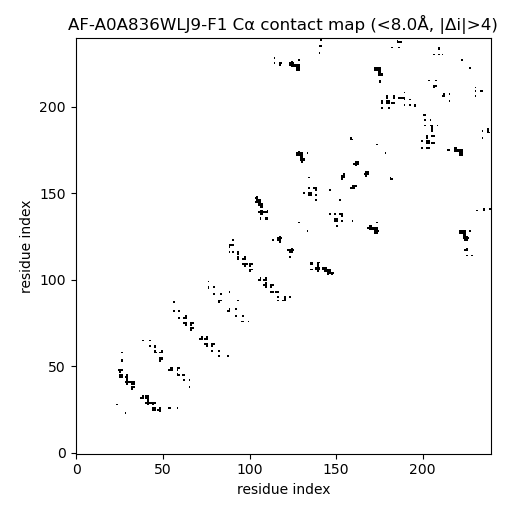OM 1412 C C . VAL A 1 176 ? 16.290 -0.401 -13.583 1.00 91.00 176 VAL A C 1
ATOM 1414 O O . VAL A 1 176 ? 15.370 0.045 -14.266 1.00 91.00 176 VAL A O 1
ATOM 1417 N N . GLU A 1 177 ? 17.243 -1.182 -14.094 1.00 90.56 177 GLU A N 1
ATOM 1418 C CA . GLU A 1 177 ? 17.304 -1.569 -15.511 1.00 90.56 177 GLU A CA 1
ATOM 1419 C C . GLU A 1 177 ? 16.054 -2.328 -15.981 1.00 90.56 177 GLU A C 1
ATOM 1421 O O . GLU A 1 177 ? 15.549 -2.070 -17.073 1.00 90.56 177 GLU A O 1
ATOM 1426 N N . ASN A 1 178 ? 15.492 -3.206 -15.143 1.00 91.62 178 ASN A N 1
ATOM 1427 C CA . ASN A 1 178 ? 14.285 -3.948 -15.501 1.00 91.62 178 ASN A CA 1
ATOM 1428 C C . ASN A 1 178 ? 13.085 -3.005 -15.635 1.00 91.62 178 ASN A C 1
ATOM 1430 O O . ASN A 1 178 ? 12.317 -3.120 -16.590 1.00 91.62 178 ASN A O 1
ATOM 1434 N N . LEU A 1 179 ? 12.934 -2.046 -14.713 1.00 93.62 179 LEU A N 1
ATOM 1435 C CA . LEU A 1 179 ? 11.875 -1.040 -14.810 1.00 93.62 179 LEU A CA 1
ATOM 1436 C C . LEU A 1 179 ? 12.077 -0.121 -16.024 1.00 93.62 179 LEU A C 1
ATOM 1438 O O . LEU A 1 179 ? 11.105 0.217 -16.697 1.00 93.62 179 LEU A O 1
ATOM 1442 N N . ALA A 1 180 ? 13.321 0.254 -16.332 1.00 91.69 180 ALA A N 1
ATOM 1443 C CA . ALA A 1 180 ? 13.642 1.072 -17.498 1.00 91.69 180 ALA A CA 1
ATOM 1444 C C . ALA A 1 180 ? 13.199 0.396 -18.802 1.00 91.69 180 ALA A C 1
ATOM 1446 O O . ALA A 1 180 ? 12.542 1.028 -19.628 1.00 91.69 180 ALA A O 1
ATOM 1447 N N . VAL A 1 181 ? 13.488 -0.900 -18.960 1.00 90.75 181 VAL A N 1
ATOM 1448 C CA . VAL A 1 181 ? 13.049 -1.693 -20.120 1.00 90.75 181 VAL A CA 1
ATOM 1449 C C . VAL A 1 181 ? 11.523 -1.732 -20.220 1.00 90.75 181 VAL A C 1
ATOM 1451 O O . VAL A 1 181 ? 10.988 -1.492 -21.297 1.00 90.75 181 VAL A O 1
ATOM 1454 N N . VAL A 1 182 ? 10.820 -1.957 -19.103 1.00 92.31 182 VAL A N 1
ATOM 1455 C CA . VAL A 1 182 ? 9.343 -1.991 -19.057 1.00 92.31 182 VAL A CA 1
ATOM 1456 C C . VAL A 1 182 ? 8.719 -0.658 -19.484 1.00 92.31 182 VAL A C 1
ATOM 1458 O O . VAL A 1 182 ? 7.708 -0.643 -20.182 1.00 92.31 182 VAL A O 1
ATOM 1461 N N . LEU A 1 183 ? 9.302 0.470 -19.074 1.00 93.06 183 LEU A N 1
ATOM 1462 C CA . LEU A 1 183 ? 8.758 1.799 -19.369 1.00 93.06 183 LEU A CA 1
ATOM 1463 C C . LEU A 1 183 ? 9.206 2.354 -20.727 1.00 93.06 183 LEU A C 1
ATOM 1465 O O . LEU A 1 183 ? 8.512 3.196 -21.292 1.00 93.06 183 LEU A O 1
ATOM 1469 N N . SER A 1 184 ? 10.336 1.891 -21.263 1.00 91.31 184 SER A N 1
ATOM 1470 C CA . SER A 1 184 ? 10.955 2.416 -22.488 1.00 91.31 184 SER A CA 1
ATOM 1471 C C . SER A 1 184 ? 10.003 2.567 -23.687 1.00 91.31 184 SER A C 1
ATOM 1473 O O . SER A 1 184 ? 10.075 3.614 -24.337 1.00 91.31 184 SER A O 1
ATOM 1475 N N . PRO A 1 185 ? 9.083 1.621 -23.982 1.00 90.75 185 PRO A N 1
ATOM 1476 C CA . PRO A 1 185 ? 8.151 1.759 -25.106 1.00 90.75 185 PRO A CA 1
ATOM 1477 C C . PRO A 1 185 ? 7.196 2.951 -24.985 1.00 90.75 185 PRO A C 1
ATOM 1479 O O . PRO A 1 185 ? 6.707 3.451 -25.991 1.00 90.75 185 PRO A O 1
ATOM 1482 N N . TYR A 1 186 ? 6.938 3.408 -23.761 1.00 90.62 186 TYR A N 1
ATOM 1483 C CA . TYR A 1 186 ? 5.982 4.473 -23.468 1.00 90.62 186 TYR A CA 1
ATOM 1484 C C . TYR A 1 186 ? 6.661 5.839 -23.357 1.00 90.62 186 TYR A C 1
ATOM 1486 O O . TYR A 1 186 ? 6.039 6.871 -23.572 1.00 90.62 186 TYR A O 1
ATOM 1494 N N . LEU A 1 187 ? 7.946 5.865 -23.007 1.00 90.69 187 LEU A N 1
ATOM 1495 C CA . LEU A 1 187 ? 8.678 7.097 -22.739 1.00 90.69 187 LEU A CA 1
ATOM 1496 C C . LEU A 1 187 ? 9.189 7.775 -24.027 1.00 90.69 187 LEU A C 1
ATOM 1498 O O . LEU A 1 187 ? 9.528 7.082 -24.995 1.00 90.69 187 LEU A O 1
ATOM 1502 N N . PRO A 1 188 ? 9.298 9.121 -24.033 1.00 87.62 188 PRO A N 1
ATOM 1503 C CA . PRO A 1 188 ? 9.764 9.875 -25.193 1.00 87.62 188 PRO A CA 1
ATOM 1504 C C . PRO A 1 188 ? 11.203 9.505 -25.566 1.00 87.62 188 PRO A C 1
ATOM 1506 O O . PRO A 1 188 ? 11.985 9.054 -24.727 1.00 87.62 188 PRO A O 1
ATOM 1509 N N . ASP A 1 189 ? 11.556 9.704 -26.834 1.00 86.00 189 ASP A N 1
ATOM 1510 C CA . ASP A 1 189 ? 12.886 9.379 -27.344 1.00 86.00 189 ASP A CA 1
ATOM 1511 C C . ASP A 1 189 ? 13.989 10.205 -26.633 1.00 86.00 189 ASP A C 1
ATOM 1513 O O . ASP A 1 189 ? 13.860 11.432 -26.466 1.00 86.00 189 ASP A O 1
ATOM 1517 N N . PRO A 1 190 ? 15.092 9.571 -26.185 1.00 82.44 190 PRO A N 1
ATOM 1518 C CA . PRO A 1 190 ? 16.220 10.279 -25.607 1.00 82.44 190 PRO A CA 1
ATOM 1519 C C . PRO A 1 190 ? 17.009 11.129 -26.628 1.00 82.44 190 PRO A C 1
ATOM 1521 O O . PRO A 1 190 ? 17.809 11.969 -26.219 1.00 82.44 190 PRO A O 1
ATOM 1524 N N . GLY A 1 191 ? 16.692 11.065 -27.919 1.00 81.44 191 GLY A N 1
ATOM 1525 C CA . GLY A 1 191 ? 17.426 11.709 -29.004 1.00 81.44 191 GLY A CA 1
ATOM 1526 C C . GLY A 1 191 ? 18.629 10.866 -29.423 1.00 81.44 191 GLY A C 1
ATOM 1527 O O . GLY A 1 191 ? 18.688 9.668 -29.149 1.00 81.44 191 GLY A O 1
ATOM 1528 N N . ALA A 1 192 ? 19.612 11.493 -30.075 1.00 68.62 192 ALA A N 1
ATOM 1529 C CA . ALA A 1 192 ? 20.856 10.821 -30.431 1.00 68.62 192 ALA A CA 1
ATOM 1530 C C . ALA A 1 192 ? 21.625 10.424 -29.160 1.00 68.62 192 ALA A C 1
ATOM 1532 O O . ALA A 1 192 ? 22.254 11.257 -28.509 1.00 68.62 192 ALA A O 1
ATOM 1533 N N . VAL A 1 193 ? 21.562 9.144 -28.797 1.00 67.75 193 VAL A N 1
ATOM 1534 C CA . VAL A 1 193 ? 22.395 8.575 -27.737 1.00 67.75 193 VAL A CA 1
ATOM 1535 C C . VAL A 1 193 ? 23.707 8.154 -28.388 1.00 67.75 193 VAL A C 1
ATOM 1537 O O . VAL A 1 193 ? 23.768 7.126 -29.065 1.00 67.75 193 VAL A O 1
ATOM 1540 N N . SER A 1 194 ? 24.745 8.976 -28.234 1.00 49.62 194 SER A N 1
ATOM 1541 C CA . SER A 1 194 ? 26.092 8.693 -28.735 1.00 49.62 194 SER A CA 1
ATOM 1542 C C . SER A 1 194 ? 26.607 7.380 -28.128 1.00 49.62 194 SER A C 1
ATOM 1544 O O . SER A 1 194 ? 27.096 7.364 -27.004 1.00 49.62 194 SER A O 1
ATOM 1546 N N . GLY A 1 195 ? 26.464 6.266 -28.854 1.00 51.31 195 GLY A N 1
ATOM 1547 C CA . GLY A 1 195 ? 27.095 4.986 -28.513 1.00 51.31 195 GLY A CA 1
ATOM 1548 C C . GLY A 1 195 ? 26.214 3.875 -27.924 1.00 51.31 195 GLY A C 1
ATOM 1549 O O . GLY A 1 195 ? 26.740 3.046 -27.183 1.00 51.31 195 GLY A O 1
ATOM 1550 N N . SER A 1 196 ? 24.915 3.766 -28.233 1.00 47.81 196 SER A N 1
ATOM 1551 C CA . SER A 1 196 ? 24.105 2.635 -27.730 1.00 47.81 196 SER A CA 1
ATOM 1552 C C . SER A 1 196 ? 24.365 1.307 -28.474 1.00 47.81 196 SER A C 1
ATOM 1554 O O . SER A 1 196 ? 23.476 0.754 -29.115 1.00 47.81 196 SER A O 1
ATOM 1556 N N . LEU A 1 197 ? 25.580 0.765 -28.363 1.00 49.81 197 LEU A N 1
ATOM 1557 C CA . LEU A 1 197 ? 25.896 -0.636 -28.697 1.00 49.81 197 LEU A CA 1
ATOM 1558 C C . LEU A 1 197 ? 25.353 -1.626 -27.646 1.00 49.81 197 LEU A C 1
ATOM 1560 O O . LEU A 1 197 ? 25.408 -2.834 -27.852 1.00 49.81 197 LEU A O 1
ATOM 1564 N N . TYR A 1 198 ? 24.808 -1.128 -26.529 1.00 58.78 198 TYR A N 1
ATOM 1565 C CA . TYR A 1 198 ? 24.297 -1.945 -25.431 1.00 58.78 198 TYR A CA 1
ATOM 1566 C C . TYR A 1 198 ? 22.764 -1.884 -25.324 1.00 58.78 198 TYR A C 1
ATOM 1568 O O . TYR A 1 198 ? 22.206 -0.784 -25.243 1.00 58.78 198 TYR A O 1
ATOM 1576 N N . PRO A 1 199 ? 22.076 -3.039 -25.216 1.00 70.19 199 PRO A N 1
ATOM 1577 C CA . PRO A 1 199 ? 20.610 -3.128 -25.223 1.00 70.19 199 PRO A CA 1
ATOM 1578 C C . PRO A 1 199 ? 19.924 -2.380 -24.065 1.00 70.19 199 PRO A C 1
ATOM 1580 O O . PRO A 1 199 ? 18.743 -2.056 -24.153 1.00 70.19 199 PRO A O 1
ATOM 1583 N N . LEU A 1 200 ? 20.657 -2.064 -22.991 1.00 81.81 200 LEU A N 1
ATOM 1584 C CA . LEU A 1 200 ? 20.140 -1.349 -21.818 1.00 81.81 200 LEU A CA 1
ATOM 1585 C C . LEU A 1 200 ? 20.385 0.167 -21.844 1.00 81.81 200 LEU A C 1
ATOM 1587 O O . LEU A 1 200 ? 19.709 0.897 -21.120 1.00 81.81 200 LEU A O 1
ATOM 1591 N N . GLY A 1 201 ? 21.301 0.664 -22.685 1.00 83.69 201 GLY A N 1
ATOM 1592 C CA . GLY A 1 201 ? 21.667 2.086 -22.702 1.00 83.69 201 GLY A CA 1
ATOM 1593 C C . GLY A 1 201 ? 20.504 2.989 -23.112 1.00 83.69 201 GLY A C 1
ATOM 1594 O O . GLY A 1 201 ? 20.246 4.005 -22.471 1.00 83.69 201 GLY A O 1
ATOM 1595 N N . TYR A 1 202 ? 19.744 2.579 -24.129 1.00 87.50 202 TYR A N 1
ATOM 1596 C CA . TYR A 1 202 ? 18.607 3.353 -24.627 1.00 87.50 202 TYR A CA 1
ATOM 1597 C C . TYR A 1 202 ? 17.435 3.423 -23.618 1.00 87.50 202 TYR A C 1
ATOM 1599 O O . TYR A 1 202 ? 16.993 4.533 -23.310 1.00 87.50 202 TYR A O 1
ATOM 1607 N N . PRO A 1 203 ? 16.966 2.307 -23.010 1.00 89.62 203 PRO A N 1
ATOM 1608 C CA . PRO A 1 203 ? 15.996 2.361 -21.911 1.00 89.62 203 PRO A CA 1
ATOM 1609 C C . PRO A 1 203 ? 16.435 3.222 -20.717 1.00 89.62 203 PRO A C 1
ATOM 1611 O O . PRO A 1 203 ? 15.632 3.989 -20.185 1.00 89.62 203 PRO A O 1
ATOM 1614 N N . LEU A 1 204 ? 17.700 3.122 -20.293 1.00 88.62 204 LEU A N 1
ATOM 1615 C CA . LEU A 1 204 ? 18.214 3.899 -19.162 1.00 88.62 204 LEU A CA 1
ATOM 1616 C C . LEU A 1 204 ? 18.265 5.399 -19.479 1.00 88.62 204 LEU A C 1
ATOM 1618 O O . LEU A 1 204 ? 17.819 6.194 -18.656 1.00 88.62 204 LEU A O 1
ATOM 1622 N N . ALA A 1 205 ? 18.681 5.792 -20.686 1.00 87.56 205 ALA A N 1
ATOM 1623 C CA . ALA A 1 205 ? 18.677 7.193 -21.118 1.00 87.56 205 ALA A CA 1
ATOM 1624 C C . ALA A 1 205 ? 17.268 7.823 -21.088 1.00 87.56 205 ALA A C 1
ATOM 1626 O O . ALA A 1 205 ? 17.106 8.999 -20.753 1.00 87.56 205 ALA A O 1
ATOM 1627 N N . LYS A 1 206 ? 16.215 7.042 -21.371 1.00 89.88 206 LYS A N 1
ATOM 1628 C CA . LYS A 1 206 ? 14.824 7.510 -21.223 1.00 89.88 206 LYS A CA 1
ATOM 1629 C C . LYS A 1 206 ? 14.456 7.808 -19.774 1.00 89.88 206 LYS A C 1
ATOM 1631 O O . LYS A 1 206 ? 13.813 8.819 -19.503 1.00 89.88 206 LYS A O 1
ATOM 1636 N N . ILE A 1 207 ? 14.878 6.958 -18.838 1.00 89.94 207 ILE A N 1
ATOM 1637 C CA . ILE A 1 207 ? 14.709 7.209 -17.400 1.00 89.94 207 ILE A CA 1
ATOM 1638 C C . ILE A 1 207 ? 15.554 8.410 -16.957 1.00 89.94 207 ILE A C 1
ATOM 1640 O O . ILE A 1 207 ? 15.103 9.202 -16.129 1.00 89.94 207 ILE A O 1
ATOM 1644 N N . GLU A 1 208 ? 16.735 8.604 -17.545 1.00 88.69 208 GLU A N 1
ATOM 1645 C CA . GLU A 1 208 ? 17.592 9.754 -17.254 1.00 88.69 208 GLU A CA 1
ATOM 1646 C C . GLU A 1 208 ? 16.910 11.069 -17.607 1.00 88.69 208 GLU A C 1
ATOM 1648 O O . GLU A 1 208 ? 16.878 11.983 -16.783 1.00 88.69 208 GLU A O 1
ATOM 1653 N N . LYS A 1 209 ? 16.280 11.139 -18.786 1.00 88.25 209 LYS A N 1
ATOM 1654 C CA . LYS A 1 209 ? 15.486 12.299 -19.216 1.00 88.25 209 LYS A CA 1
ATOM 1655 C C . LYS A 1 209 ? 14.315 12.612 -18.294 1.00 88.25 209 LYS A C 1
ATOM 1657 O O . LYS A 1 209 ? 13.875 13.758 -18.236 1.00 88.25 209 LYS A O 1
ATOM 1662 N N . LEU A 1 210 ? 13.820 11.628 -17.545 1.00 87.31 210 LEU A N 1
ATOM 1663 C CA . LEU A 1 210 ? 12.842 11.874 -16.488 1.00 87.31 210 LEU A CA 1
ATOM 1664 C C . LEU A 1 210 ? 13.471 12.500 -15.236 1.00 87.31 210 LEU A C 1
ATOM 1666 O O . LEU A 1 210 ? 12.733 12.774 -14.298 1.00 87.31 210 LEU A O 1
ATOM 1670 N N . GLY A 1 211 ? 14.779 12.762 -15.198 1.00 88.06 211 GLY A N 1
ATOM 1671 C CA . GLY A 1 211 ? 15.508 13.419 -14.110 1.00 88.06 211 GLY A CA 1
ATOM 1672 C C . GLY A 1 211 ? 16.044 12.469 -13.037 1.00 88.06 211 GLY A C 1
ATOM 1673 O O . GLY A 1 211 ? 16.145 12.872 -11.880 1.00 88.06 211 GLY A O 1
ATOM 1674 N N . PHE A 1 212 ? 16.346 11.215 -13.391 1.00 87.00 212 PHE A N 1
ATOM 1675 C CA . PHE A 1 212 ? 16.802 10.172 -12.458 1.00 87.00 212 PHE A CA 1
ATOM 1676 C C . PHE A 1 212 ? 18.247 9.703 -12.703 1.00 87.00 212 PHE A C 1
ATOM 1678 O O . PHE A 1 212 ? 18.549 8.525 -12.522 1.00 87.00 212 PHE A O 1
ATOM 1685 N N . SER A 1 213 ? 19.159 10.612 -13.067 1.00 82.19 213 SER A N 1
ATOM 1686 C CA . SER A 1 213 ? 20.572 10.285 -13.337 1.00 82.19 213 SER A CA 1
ATOM 1687 C C . SER A 1 213 ? 21.262 9.527 -12.191 1.00 82.19 213 SER A C 1
ATOM 1689 O O . SER A 1 213 ? 22.064 8.631 -12.434 1.00 82.19 213 SER A O 1
ATOM 1691 N N . SER A 1 214 ? 20.908 9.805 -10.930 1.00 78.62 214 SER A N 1
ATOM 1692 C CA . SER A 1 214 ? 21.500 9.126 -9.765 1.00 78.62 214 SER A CA 1
ATOM 1693 C C . SER A 1 214 ? 21.146 7.638 -9.657 1.00 78.62 214 SER A C 1
ATOM 1695 O O . SER A 1 214 ? 21.940 6.863 -9.130 1.00 78.62 214 SER A O 1
ATOM 1697 N N . LEU A 1 215 ? 19.984 7.217 -10.168 1.00 74.75 215 LEU A N 1
ATOM 1698 C CA . LEU A 1 215 ? 19.562 5.810 -10.152 1.00 74.75 215 LEU A CA 1
ATOM 1699 C C . LEU A 1 215 ? 20.243 4.991 -11.256 1.00 74.75 215 LEU A C 1
ATOM 1701 O O . LEU A 1 215 ? 20.314 3.768 -11.169 1.00 74.75 215 LEU A O 1
ATOM 1705 N N . ILE A 1 216 ? 20.769 5.66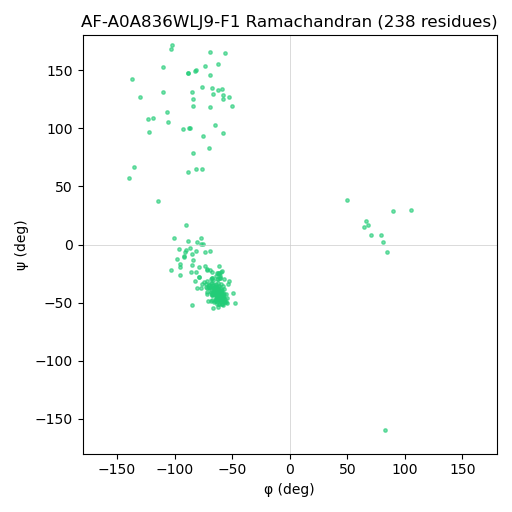6 -12.278 1.00 77.38 216 ILE A N 1
ATOM 1706 C CA . ILE A 1 216 ? 21.422 5.044 -13.435 1.00 77.38 216 ILE A CA 1
ATOM 1707 C C . ILE A 1 216 ? 22.894 4.748 -13.149 1.00 77.38 216 ILE A C 1
ATOM 1709 O O . ILE A 1 216 ? 23.479 3.891 -13.800 1.00 77.38 216 ILE A O 1
ATOM 1713 N N . TYR A 1 217 ? 23.478 5.376 -12.126 1.00 71.75 217 TYR A N 1
ATOM 1714 C CA . TYR A 1 217 ? 24.850 5.093 -11.706 1.00 71.75 217 TYR A CA 1
ATOM 1715 C C . TYR A 1 217 ? 25.009 3.676 -11.115 1.00 71.75 217 TYR A C 1
ATOM 1717 O O . TYR A 1 217 ? 26.092 3.099 -11.166 1.00 71.75 217 TYR A O 1
ATOM 1725 N N . TYR A 1 218 ? 23.921 3.077 -10.609 1.00 79.44 218 TYR A N 1
ATOM 1726 C CA . TYR A 1 218 ? 23.902 1.702 -10.096 1.00 79.44 218 TYR A CA 1
ATOM 1727 C C . TYR A 1 218 ? 22.668 0.917 -10.587 1.00 79.44 218 TYR A C 1
ATOM 1729 O O . TYR A 1 218 ? 21.811 0.531 -9.785 1.00 79.44 218 TYR A O 1
ATOM 1737 N N . PRO A 1 219 ? 22.562 0.637 -11.898 1.00 78.88 219 PRO A N 1
ATOM 1738 C CA . PRO A 1 219 ? 21.328 0.143 -12.511 1.00 78.88 219 PRO A CA 1
ATOM 1739 C C . PRO A 1 219 ? 20.977 -1.294 -12.091 1.00 78.88 219 PRO A C 1
ATOM 1741 O O . PRO A 1 219 ? 19.807 -1.682 -12.128 1.00 78.88 219 PRO A O 1
ATOM 1744 N N . SER A 1 220 ? 21.975 -2.060 -11.633 1.00 86.50 220 SER A N 1
ATOM 1745 C CA . SER A 1 220 ? 21.817 -3.435 -11.150 1.00 86.50 220 SER A CA 1
ATOM 1746 C C . SER A 1 220 ? 21.322 -3.539 -9.701 1.00 86.50 220 SER A C 1
ATOM 1748 O O . SER A 1 220 ? 21.088 -4.649 -9.218 1.00 86.50 220 SER A O 1
ATOM 1750 N N . GLN A 1 221 ? 21.185 -2.423 -8.975 1.00 89.00 221 GLN A N 1
ATOM 1751 C CA . GLN A 1 221 ? 20.695 -2.469 -7.598 1.00 89.00 221 GLN A CA 1
ATOM 1752 C C . GLN A 1 221 ? 19.212 -2.863 -7.542 1.00 89.00 221 GLN A C 1
ATOM 1754 O O . GLN A 1 221 ? 18.434 -2.471 -8.420 1.00 89.00 221 GLN A O 1
ATOM 1759 N N . PRO A 1 222 ? 18.794 -3.601 -6.493 1.00 95.31 222 PRO A N 1
ATOM 1760 C CA . PRO A 1 222 ? 17.384 -3.851 -6.231 1.00 95.31 222 PRO A CA 1
ATOM 1761 C C . PRO A 1 222 ? 16.597 -2.543 -6.178 1.00 95.31 222 PRO A C 1
ATOM 1763 O O . PRO A 1 222 ? 16.932 -1.626 -5.422 1.00 95.31 222 PRO A O 1
ATOM 1766 N N . LEU A 1 223 ? 15.534 -2.465 -6.972 1.00 95.56 223 LEU A N 1
ATOM 1767 C CA . LEU A 1 223 ? 14.667 -1.304 -7.026 1.00 95.56 223 LEU A CA 1
ATOM 1768 C C . LEU A 1 223 ? 13.896 -1.201 -5.712 1.00 95.56 223 LEU A C 1
ATOM 1770 O O . LEU A 1 223 ? 13.109 -2.082 -5.360 1.00 95.56 223 LEU A O 1
ATOM 1774 N N . ARG A 1 224 ? 14.103 -0.106 -4.983 1.00 96.62 224 ARG A N 1
ATOM 1775 C CA . ARG A 1 224 ? 13.352 0.175 -3.758 1.00 96.62 224 ARG A CA 1
ATOM 1776 C C . ARG A 1 224 ? 11.997 0.775 -4.100 1.00 96.62 224 ARG A C 1
ATOM 1778 O O . ARG A 1 224 ? 11.847 1.500 -5.083 1.00 96.62 224 ARG A O 1
ATOM 1785 N N . LEU A 1 225 ? 11.010 0.534 -3.244 1.00 97.00 225 LEU A N 1
ATOM 1786 C CA . LEU A 1 225 ? 9.637 0.978 -3.461 1.00 97.00 225 LEU A CA 1
ATOM 1787 C C . LEU A 1 225 ? 9.526 2.504 -3.615 1.00 97.00 225 LEU A C 1
ATOM 1789 O O . LEU A 1 225 ? 8.777 2.985 -4.464 1.00 97.00 225 LEU A O 1
ATOM 1793 N N . LYS A 1 226 ? 10.288 3.280 -2.833 1.00 96.56 226 LYS A N 1
ATOM 1794 C CA . LYS A 1 226 ? 10.304 4.749 -2.949 1.00 96.56 226 LYS A CA 1
ATOM 1795 C C . LYS A 1 226 ? 10.812 5.223 -4.318 1.00 96.56 226 LYS A C 1
ATOM 1797 O O . LYS A 1 226 ? 10.246 6.155 -4.894 1.00 96.56 226 LYS A O 1
ATOM 1802 N N . ASP A 1 227 ? 11.846 4.572 -4.840 1.00 95.44 227 ASP A N 1
ATOM 1803 C CA . ASP A 1 227 ? 12.437 4.909 -6.138 1.00 95.44 227 ASP A CA 1
ATOM 1804 C C . ASP A 1 227 ? 11.492 4.498 -7.274 1.00 95.44 227 ASP A C 1
ATOM 1806 O O . ASP A 1 227 ? 11.232 5.290 -8.180 1.00 95.44 227 ASP A O 1
ATOM 1810 N N . ALA A 1 228 ? 10.863 3.322 -7.154 1.00 96.75 228 ALA A N 1
ATOM 1811 C CA . ALA A 1 228 ? 9.823 2.864 -8.072 1.00 96.75 228 ALA A CA 1
ATOM 1812 C C . ALA A 1 228 ? 8.675 3.876 -8.191 1.00 96.75 228 ALA A C 1
ATOM 1814 O O . ALA A 1 228 ? 8.315 4.259 -9.301 1.00 96.75 228 ALA A O 1
ATOM 1815 N N . PHE A 1 229 ? 8.129 4.366 -7.070 1.00 97.31 229 PHE A N 1
ATOM 1816 C CA . PHE A 1 229 ? 7.074 5.387 -7.102 1.00 97.31 229 PHE A CA 1
ATOM 1817 C C . PHE A 1 229 ? 7.532 6.692 -7.740 1.00 97.31 229 PHE A C 1
ATOM 1819 O O . PHE A 1 229 ? 6.770 7.295 -8.491 1.00 97.31 229 PHE A O 1
ATOM 1826 N N . SER A 1 230 ? 8.763 7.119 -7.461 1.00 95.00 230 SER A N 1
ATOM 1827 C CA . SER A 1 230 ? 9.308 8.352 -8.028 1.00 95.00 230 SER A CA 1
ATOM 1828 C C . SER A 1 230 ? 9.362 8.266 -9.555 1.00 95.00 230 SER A C 1
ATOM 1830 O O . SER A 1 230 ? 8.870 9.168 -10.237 1.00 95.00 230 SER A O 1
ATOM 1832 N N . ILE A 1 231 ? 9.877 7.155 -10.090 1.00 95.00 231 ILE A N 1
ATOM 1833 C CA . ILE A 1 231 ? 9.936 6.896 -11.534 1.00 95.00 231 ILE A CA 1
ATOM 1834 C C . ILE A 1 231 ? 8.526 6.802 -12.128 1.00 95.00 231 ILE A C 1
ATOM 1836 O O . ILE A 1 231 ? 8.211 7.501 -13.093 1.00 95.00 231 ILE A O 1
ATOM 1840 N N . LEU A 1 232 ? 7.657 5.978 -11.536 1.00 95.81 232 LEU A N 1
ATOM 1841 C CA . LEU A 1 232 ? 6.298 5.738 -12.024 1.00 95.81 232 LEU A CA 1
ATOM 1842 C C . LEU A 1 232 ? 5.440 7.010 -12.042 1.00 95.81 232 LEU A C 1
ATOM 1844 O O . LEU A 1 232 ? 4.724 7.247 -13.013 1.00 95.81 232 LEU A O 1
ATOM 1848 N N . ASP A 1 233 ? 5.533 7.870 -11.025 1.00 94.12 233 ASP A N 1
ATOM 1849 C CA . ASP A 1 233 ? 4.760 9.116 -10.971 1.00 94.12 233 ASP A CA 1
ATOM 1850 C C . ASP A 1 233 ? 5.182 10.118 -12.059 1.00 94.12 233 ASP A C 1
ATOM 1852 O O . ASP A 1 233 ? 4.329 10.870 -12.544 1.00 94.12 233 ASP A O 1
ATOM 1856 N N . ARG A 1 234 ? 6.457 10.115 -12.482 1.00 93.25 234 ARG A N 1
ATOM 1857 C CA . ARG A 1 234 ? 6.915 10.905 -13.641 1.00 93.25 234 ARG A CA 1
ATOM 1858 C C . ARG A 1 234 ? 6.525 10.252 -14.966 1.00 93.25 234 ARG A C 1
ATOM 1860 O O . ARG A 1 234 ? 6.124 10.952 -15.892 1.00 93.25 234 ARG A O 1
ATOM 1867 N N . ALA A 1 235 ? 6.577 8.923 -15.041 1.00 93.06 235 ALA A N 1
ATOM 1868 C CA . ALA A 1 235 ? 6.204 8.165 -16.232 1.00 93.06 235 ALA A CA 1
ATOM 1869 C C . ALA A 1 235 ? 4.686 8.146 -16.499 1.00 93.06 235 ALA A C 1
ATOM 1871 O O . ALA A 1 235 ? 4.268 7.947 -17.635 1.00 93.06 235 ALA A O 1
ATOM 1872 N N . LYS A 1 236 ? 3.839 8.383 -15.485 1.00 92.75 236 LYS A N 1
ATOM 1873 C CA . LYS A 1 236 ? 2.374 8.198 -15.560 1.00 92.75 236 LYS A CA 1
ATOM 1874 C C . LYS A 1 236 ? 1.682 8.904 -16.729 1.00 92.75 236 LYS A C 1
ATOM 1876 O O . LYS A 1 236 ? 0.646 8.435 -17.186 1.00 92.75 236 LYS A O 1
ATOM 1881 N N . ASN A 1 237 ? 2.203 10.053 -17.163 1.00 89.88 237 ASN A N 1
ATOM 1882 C CA . ASN A 1 237 ? 1.594 10.843 -18.234 1.00 89.88 237 ASN A CA 1
ATOM 1883 C C . ASN A 1 237 ? 1.806 10.201 -19.611 1.00 89.88 237 ASN A C 1
ATOM 1885 O O . ASN A 1 237 ? 1.062 10.508 -20.532 1.00 89.88 237 ASN A O 1
ATOM 1889 N N . TYR A 1 238 ? 2.780 9.299 -19.718 1.00 89.75 238 TYR A N 1
ATOM 1890 C CA . TYR A 1 238 ? 3.133 8.574 -20.932 1.00 89.75 238 TYR A CA 1
ATOM 1891 C C . TYR A 1 238 ? 2.521 7.164 -20.989 1.00 89.75 238 TYR A C 1
ATOM 1893 O O . TYR A 1 238 ? 2.531 6.523 -22.029 1.00 89.75 238 TYR A O 1
ATOM 1901 N N . LEU A 1 239 ? 1.979 6.674 -19.869 1.00 85.06 239 LEU A N 1
ATOM 1902 C CA . LEU A 1 239 ? 1.388 5.337 -19.732 1.00 85.06 239 LEU A CA 1
ATOM 1903 C C . LEU A 1 239 ? -0.122 5.298 -20.056 1.00 85.06 239 LEU A C 1
ATOM 1905 O O . LEU A 1 239 ? -0.810 4.374 -19.623 1.00 85.06 239 LEU A O 1
ATOM 1909 N N . ARG A 1 240 ? -0.662 6.321 -20.726 1.00 72.25 240 ARG A N 1
ATOM 1910 C CA . ARG A 1 240 ? -2.100 6.461 -21.007 1.00 72.25 240 ARG A CA 1
ATOM 1911 C C . ARG A 1 240 ? -2.453 6.106 -22.437 1.00 72.25 240 ARG A C 1
ATOM 1913 O O . ARG A 1 240 ? -1.692 6.522 -23.330 1.00 72.25 240 ARG A O 1
#

Sequence (240 aa):
MPGCRYQAALIILSLFACFHIRKKDNYKQGLLHLQQGQLAKAENEFLIAIARGDSVERCRGNLIKIYRLRGDSTKIRNQYLALLRDGIVTEDAIKYLADYYEKSGKFHNYYLILRLGASRIPSFGKMVVNRSLLSKLLTGLMTRRSVKDPVGWVIRKGILVPMPDGNFYPDDTVRVENLAVVLSPYLPDPGAVSGSLYPLGYPLAKIEKLGFSSLIYYPSQPLRLKDAFSILDRAKNYLR

pLDDT: mean 89.46, std 13.49, range [47.81, 98.5]

Foldseek 3Di:
DPPPVVVVVVVVVVVCVVPPPPPPQLQVVLVVCVVVVVLVSSLVSLVVCVVVVHPVVVSLVVQLVSCVVVVPLVSNLVSLVVCVVVVNDDPVSLVSQLVVCLQQQQLLSNLVSLQVCLVPPVVSQQDFDFQQNVLSNLCNLQDRDRDNRSNVVCCVVVQDHADPVRDDDRGHFDFQLNVLVSLLVQADFLPDDPDPPDPSSRSVSSLVVLVPPVSSVCRRDGDGPNNVCSSCVSSSVSSD

Solvent-accessible surface area (backbone atoms only — not comparable to full-atom values): 13085 Å² total; per-residue (Å²): 136,76,72,70,64,58,56,55,54,51,53,52,53,52,51,50,65,69,68,70,68,79,72,78,59,31,55,62,52,14,50,53,27,45,76,72,65,39,52,71,61,13,46,53,25,22,52,54,17,41,77,72,64,47,60,42,69,61,33,45,54,50,45,36,53,53,25,60,78,68,67,37,62,67,62,32,51,52,46,42,53,47,35,48,73,72,68,50,81,50,73,68,46,35,53,52,50,28,52,54,21,53,78,64,14,33,27,29,59,23,35,55,38,50,51,51,33,24,74,75,34,71,73,51,17,62,36,71,32,22,43,46,56,49,25,40,42,52,43,13,73,67,36,84,60,73,44,90,52,35,59,64,48,31,37,78,68,68,50,52,72,56,48,96,89,67,49,76,66,48,79,46,73,33,23,44,52,56,53,21,55,52,45,36,88,50,48,68,82,72,66,90,65,93,75,66,87,45,93,61,50,60,23,44,44,34,45,33,74,72,71,40,59,78,57,61,78,51,32,83,43,73,27,27,40,38,56,52,49,55,53,47,68,70,46,52,80,46,66,112

Nearest PDB structures (foldseek):
  7adp-assembly1_B  TM=4.132E-01  e=6.803E-02  Homo sapiens
  4r7s-assembly1_A  TM=3.508E-01 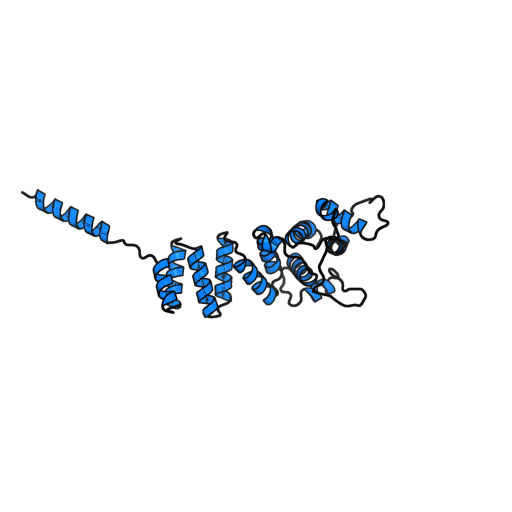 e=6.803E-02  Parabacteroides merdae ATCC 43184
  6ww7-assembly1_B  TM=3.878E-01  e=1.397E-01  Homo sapiens
  2q7f-assembly2_B  TM=4.485E-01  e=3.825E-01  Bacillus subtilis
  3lca-assembly1_A  TM=3.910E-01  e=2.606E-01  Saccharomyces cerevisiae